Protein AF-A0A7W1NX70-F1 (afdb_monomer)

pLDDT: mean 78.48, std 18.64, range [28.67, 97.56]

Sequence (363 aa):
MKRYCFVVFIIILFTSGMTVSTASDASLKIEWKQISSDLTGNFTWSPDSQYIAFTDIEIHNLYILNVQTQIIERQFVLPAHSDNDYPNDNLPNALSWSPDGLYIAITINGIAYVLDAQSGQEVQNFSEKNESNPHDQTIVDVRWGQDLSSLASFSYLGLIHIFDSVTGKTLKSISVFSPSSYKFYPYKFDWSPDNTLFAAPFSTIEQDTVTPDEYRIDITTTIGIWDKDGNRVDNNACQVVGDFREILGLKWSTDSKKLAIGTSEGLAVCSLTKNFAIQKQSISDNTAHSPVWSVDAHWLITSYGTDPLNCQVNIYDASKNYKLSQTIQDVICKVDSLAWSPNGKQIAVINDGHLWIGTITIP

Foldseek 3Di:
DDDDDDDDDDDDDDDDPPPPPPDPPQFWAWDKDFQDFDFDAEWEAQLVRQWIWGDRLVQQKIFIAGPVVSDGPDIDRHDDDPDPPQPPSPQHWAWEAANVRQWIWIDDQLKIFIAGNPPRDTPDIDFDQDPVDRSPRFWRYKYYANVSQWIWTAGLQQWIWIAGPPPRDTPDIAHQEDRDPDRQDFNAKDAQNVNFKIKGWHFPDDDPPDDPPDPDDQGFTWIFMATPVRDTQAPGTPTDRADSNFFQYWDAQLVRFKIWTFGQQAIKIWGQDPSNYTDIDTQTRFGWHYWEAFNVSQKIWTKGDQDLVDIWIWIFGVVVVRDTSDIGNDPAGNWNYWYARSVRQWIWTQHNRIIMIIGIDRD

Secondary structure (DSSP, 8-state):
--------------------------PPEEEEEEEE-S--S-EEE-TTSSEEEEEETTTTEEEEEETTTTEEEEEEE------TT-S-TT----EEE-TTSSEEEEEETBEEEEEETTT--EEEEEE---SS-TT---EEEEEE-TTSSEEEEEETTSEEEEEETTT--EEEEEESS---SS-------EE-TTSSEEEEEE----STT--TT-S-----EEEEEEETTS-B--SS-EEE-S-GGGEEEEEE-TTSSEEEEEETTEEEEEEEPTTS-EEEEEEESS-B---EE-TTS-EEEEEE-SSTTS-EEEEEEGGGTTEEEEEE-SS--SEEEEEE-TTSSEEEEEETTEEEEEEEE--

Structure (mmCIF, N/CA/C/O backbone):
data_AF-A0A7W1NX70-F1
#
_entry.id   AF-A0A7W1NX70-F1
#
loop_
_atom_site.group_PDB
_atom_site.id
_atom_site.type_symbol
_atom_site.label_atom_id
_atom_site.label_alt_id
_atom_site.label_comp_id
_atom_site.label_asym_id
_atom_site.label_entity_id
_atom_site.label_seq_id
_atom_site.pdbx_PDB_ins_code
_atom_site.Cartn_x
_atom_site.Cartn_y
_atom_site.Cartn_z
_atom_site.occupancy
_atom_site.B_iso_or_equiv
_atom_site.auth_seq_id
_atom_site.auth_comp_id
_atom_site.auth_asym_id
_atom_site.auth_atom_id
_atom_site.pdbx_PDB_model_num
ATOM 1 N N . MET A 1 1 ? 43.404 85.572 13.068 1.00 44.53 1 MET A N 1
ATOM 2 C CA . MET A 1 1 ? 41.939 85.639 12.866 1.00 44.53 1 MET A CA 1
ATOM 3 C C . MET A 1 1 ? 41.544 84.722 11.722 1.00 44.53 1 MET A C 1
ATOM 5 O O . MET A 1 1 ? 41.909 85.014 10.594 1.00 44.53 1 MET A O 1
ATOM 9 N N . LYS A 1 2 ? 40.846 83.627 12.033 1.00 32.69 2 LYS A N 1
ATOM 10 C CA . LYS A 1 2 ? 39.790 82.973 11.236 1.00 32.69 2 LYS A CA 1
ATOM 11 C C . LYS A 1 2 ? 39.285 81.804 12.092 1.00 32.69 2 LYS A C 1
ATOM 13 O O . LYS A 1 2 ? 40.018 80.853 12.334 1.00 32.69 2 LYS A O 1
ATOM 18 N N . ARG A 1 3 ? 38.093 81.967 12.673 1.00 34.09 3 ARG A N 1
ATOM 19 C CA . ARG A 1 3 ? 37.385 80.934 13.442 1.00 34.09 3 ARG A CA 1
ATOM 20 C C . ARG A 1 3 ? 36.682 80.022 12.439 1.00 34.09 3 ARG A C 1
ATOM 22 O O . ARG A 1 3 ? 35.967 80.539 11.587 1.00 34.09 3 ARG A O 1
ATOM 29 N N . TYR A 1 4 ? 36.857 78.712 12.556 1.00 34.44 4 TYR A N 1
ATOM 30 C CA . TYR A 1 4 ? 36.045 77.736 11.834 1.00 34.44 4 TYR A CA 1
ATOM 31 C C . TYR A 1 4 ? 35.142 77.023 12.845 1.00 34.44 4 TYR A C 1
ATOM 33 O O . TYR A 1 4 ? 35.628 76.379 13.771 1.00 34.44 4 TYR A O 1
ATOM 41 N N . CYS A 1 5 ? 33.829 77.216 12.695 1.00 33.25 5 CYS A N 1
ATOM 42 C CA . CYS A 1 5 ? 32.798 76.450 13.390 1.00 33.25 5 CYS A CA 1
ATOM 43 C C . CYS A 1 5 ? 32.763 75.029 12.818 1.00 33.25 5 CYS A C 1
ATOM 45 O O . CYS A 1 5 ? 32.584 74.866 11.613 1.00 33.25 5 CYS A O 1
ATOM 47 N N . PHE A 1 6 ? 32.869 74.015 13.674 1.00 31.58 6 PHE A N 1
ATOM 48 C CA . PHE A 1 6 ? 32.481 72.651 13.326 1.00 31.58 6 PHE A CA 1
ATOM 49 C C . PHE A 1 6 ? 30.976 72.500 13.569 1.00 31.58 6 PHE A C 1
ATOM 51 O O . PHE A 1 6 ? 30.518 72.578 14.706 1.00 31.58 6 PHE A O 1
ATOM 58 N N . VAL A 1 7 ? 30.210 72.310 12.496 1.00 35.06 7 VAL A N 1
ATOM 59 C CA . VAL A 1 7 ? 28.819 71.845 12.556 1.00 35.06 7 VAL A CA 1
ATOM 60 C C . VAL A 1 7 ? 28.859 70.338 12.332 1.00 35.06 7 VAL A C 1
ATOM 62 O O . VAL A 1 7 ? 29.263 69.882 11.265 1.00 35.06 7 VAL A O 1
ATOM 65 N N . VAL A 1 8 ? 28.493 69.560 13.349 1.00 32.66 8 VAL A N 1
ATOM 66 C CA . VAL A 1 8 ? 28.356 68.103 13.242 1.00 32.66 8 VAL A CA 1
ATOM 67 C C . VAL A 1 8 ? 26.990 67.807 12.624 1.00 32.66 8 VAL A C 1
ATOM 69 O O . VAL A 1 8 ? 25.963 68.067 13.246 1.00 32.66 8 VAL A O 1
ATOM 72 N N . PHE A 1 9 ? 26.966 67.278 11.400 1.00 28.67 9 PHE A N 1
ATOM 73 C CA . PHE A 1 9 ? 25.759 66.703 10.807 1.00 28.67 9 PHE A CA 1
ATOM 74 C C . PHE A 1 9 ? 25.623 65.251 11.276 1.00 28.67 9 PHE A C 1
ATOM 76 O O . PHE A 1 9 ? 26.419 64.395 10.899 1.00 28.67 9 PHE A O 1
ATOM 83 N N . ILE A 1 10 ? 24.609 64.971 12.095 1.00 34.44 10 ILE A N 1
ATOM 84 C CA . ILE A 1 10 ? 24.169 63.601 12.372 1.00 34.44 10 ILE A CA 1
ATOM 85 C C . ILE A 1 10 ? 23.310 63.173 11.179 1.00 34.44 10 ILE A C 1
ATOM 87 O O . ILE A 1 10 ? 22.181 63.632 11.023 1.00 34.44 10 ILE A O 1
ATOM 91 N N . ILE A 1 11 ? 23.860 62.325 10.311 1.00 32.47 11 ILE A N 1
ATOM 92 C CA . ILE A 1 11 ? 23.098 61.680 9.239 1.00 32.47 11 ILE A CA 1
ATOM 93 C C . ILE A 1 11 ? 22.396 60.469 9.856 1.00 32.47 11 ILE A C 1
ATOM 95 O O . ILE A 1 11 ? 23.026 59.447 10.122 1.00 32.47 11 ILE A O 1
ATOM 99 N N . ILE A 1 12 ? 21.091 60.588 10.100 1.00 34.53 12 ILE A N 1
ATOM 100 C CA . ILE A 1 12 ? 20.238 59.442 10.426 1.00 34.53 12 ILE A CA 1
ATOM 101 C C . ILE A 1 12 ? 19.847 58.790 9.097 1.00 34.53 12 ILE A C 1
ATOM 103 O O . ILE A 1 12 ? 18.986 59.293 8.377 1.00 34.53 12 ILE A O 1
ATOM 107 N N . LEU A 1 13 ? 20.512 57.688 8.749 1.00 29.03 13 LEU A N 1
ATOM 108 C CA . LEU A 1 13 ? 20.116 56.837 7.628 1.00 29.03 13 LEU A CA 1
ATOM 109 C C . LEU A 1 13 ? 18.882 56.022 8.036 1.00 29.03 13 LEU A C 1
ATOM 111 O O . LEU A 1 13 ? 18.996 55.011 8.722 1.00 29.03 13 LEU A O 1
ATOM 115 N N . PHE A 1 14 ? 17.703 56.453 7.589 1.00 34.84 14 PHE A N 1
ATOM 116 C CA . PHE A 1 14 ? 16.563 55.558 7.419 1.00 34.84 14 PHE A CA 1
ATOM 117 C C . PHE A 1 14 ? 16.601 55.017 5.993 1.00 34.84 14 PHE A C 1
ATOM 119 O O . PHE A 1 14 ? 16.244 55.715 5.046 1.00 34.84 14 PHE A O 1
ATOM 126 N N . THR A 1 15 ? 17.020 53.767 5.835 1.00 33.91 15 THR A N 1
ATOM 127 C CA . THR A 1 15 ? 16.768 53.009 4.608 1.00 33.91 15 THR A CA 1
ATOM 128 C C . THR A 1 15 ? 15.935 51.795 4.972 1.00 33.91 15 THR A C 1
ATOM 130 O O . THR A 1 15 ? 16.393 50.890 5.666 1.00 33.91 15 THR A O 1
ATOM 133 N N . SER A 1 16 ? 14.679 51.865 4.536 1.00 34.78 16 SER A N 1
ATOM 134 C CA . SER A 1 16 ? 13.656 50.827 4.512 1.00 34.78 16 SER A CA 1
ATOM 135 C C . SER A 1 16 ? 14.225 49.411 4.451 1.00 34.78 16 SER A C 1
ATOM 137 O O . SER A 1 16 ? 14.783 49.005 3.430 1.00 34.78 16 SER A O 1
ATOM 139 N N . GLY A 1 17 ? 13.998 48.631 5.507 1.00 29.17 17 GLY A N 1
ATOM 140 C CA . GLY A 1 17 ? 13.941 47.187 5.361 1.00 29.17 17 GLY A CA 1
ATOM 141 C C . GLY A 1 17 ? 12.748 46.870 4.469 1.00 29.17 17 GLY A C 1
ATOM 142 O O . GLY A 1 17 ? 11.619 46.817 4.947 1.00 29.17 17 GLY A O 1
ATOM 143 N N . MET A 1 18 ? 12.980 46.708 3.165 1.00 31.47 18 MET A N 1
ATOM 144 C CA . MET A 1 18 ? 12.094 45.882 2.357 1.00 31.47 18 MET A CA 1
ATOM 145 C C . MET A 1 18 ? 12.198 44.487 2.962 1.00 31.47 18 MET A C 1
ATOM 147 O O . MET A 1 18 ? 13.142 43.747 2.688 1.00 31.47 18 MET A O 1
ATOM 151 N N . THR A 1 19 ? 11.250 44.131 3.823 1.00 28.75 19 THR A N 1
ATOM 152 C CA . THR A 1 19 ? 10.912 42.729 3.987 1.00 28.75 19 THR A CA 1
ATOM 153 C C . THR A 1 19 ? 10.416 42.292 2.620 1.00 28.75 19 THR A C 1
ATOM 155 O O . THR A 1 19 ? 9.296 42.583 2.207 1.00 28.75 19 THR A O 1
ATOM 158 N N . VAL A 1 20 ? 11.291 41.638 1.859 1.00 30.09 20 VAL A N 1
ATOM 159 C CA . VAL A 1 20 ? 10.818 40.721 0.835 1.00 30.09 20 VAL A CA 1
ATOM 160 C C . VAL A 1 20 ? 10.019 39.699 1.628 1.00 30.09 20 VAL A C 1
ATOM 162 O O . VAL A 1 20 ? 10.592 38.834 2.285 1.00 30.09 20 VAL A O 1
ATOM 165 N N . SER A 1 21 ? 8.694 39.852 1.654 1.00 34.94 21 SER A N 1
ATOM 166 C CA . SER A 1 21 ? 7.826 38.733 1.967 1.00 34.94 21 SER A CA 1
ATOM 167 C C . SER A 1 21 ? 8.063 37.752 0.829 1.00 34.94 21 SER A C 1
ATOM 169 O O . SER A 1 21 ? 7.435 37.840 -0.228 1.00 34.94 21 SER A O 1
ATOM 171 N N . THR A 1 22 ? 9.050 36.872 0.985 1.00 34.84 22 THR A N 1
ATOM 172 C CA . THR A 1 22 ? 9.062 35.653 0.196 1.00 34.84 22 THR A CA 1
ATOM 173 C C . THR A 1 22 ? 7.726 35.015 0.507 1.00 34.84 22 THR A C 1
ATOM 175 O O . THR A 1 22 ? 7.428 34.775 1.680 1.00 34.84 22 THR A O 1
ATOM 178 N N . ALA A 1 23 ? 6.892 34.909 -0.529 1.00 35.84 23 ALA A N 1
ATOM 179 C CA . ALA A 1 23 ? 5.593 34.271 -0.475 1.00 35.84 23 ALA A CA 1
ATOM 180 C C . ALA A 1 23 ? 5.699 33.062 0.449 1.00 35.84 23 ALA A C 1
ATOM 182 O O . ALA A 1 23 ? 6.662 32.304 0.322 1.00 35.84 23 ALA A O 1
ATOM 183 N N . SER A 1 24 ? 4.781 32.941 1.411 1.00 43.19 24 SER A N 1
ATOM 184 C CA . SER A 1 24 ? 4.693 31.742 2.232 1.00 43.19 24 SER A CA 1
ATOM 185 C C . SER A 1 24 ? 4.710 30.560 1.271 1.00 43.19 24 SER A C 1
ATOM 187 O O . SER A 1 24 ? 3.759 30.393 0.505 1.00 43.19 24 SER A O 1
ATOM 189 N N . ASP A 1 25 ? 5.815 29.814 1.236 1.00 48.94 25 ASP A N 1
ATOM 190 C CA . ASP A 1 25 ? 5.846 28.522 0.568 1.00 48.94 25 ASP A CA 1
ATOM 191 C C . ASP A 1 25 ? 4.726 27.766 1.283 1.00 48.94 25 ASP A C 1
ATOM 193 O O . ASP A 1 25 ? 4.795 27.570 2.497 1.00 48.94 25 ASP A O 1
ATOM 197 N N . ALA A 1 26 ? 3.612 27.543 0.586 1.00 54.56 26 ALA A N 1
ATOM 198 C CA . ALA A 1 26 ? 2.425 26.916 1.140 1.00 54.56 26 ALA A CA 1
ATOM 199 C C . ALA A 1 26 ? 2.768 25.444 1.382 1.00 54.56 26 ALA A C 1
ATOM 201 O O . ALA A 1 26 ? 2.436 24.574 0.583 1.00 54.56 26 ALA A O 1
ATOM 202 N N . SER A 1 27 ? 3.546 25.187 2.430 1.00 64.88 27 SER A N 1
ATOM 203 C CA . SER A 1 27 ? 3.840 23.852 2.905 1.00 64.88 27 SER A CA 1
ATOM 204 C C . SER A 1 27 ? 2.576 23.279 3.524 1.00 64.88 27 SER A C 1
ATOM 206 O O . SER A 1 27 ? 1.754 23.993 4.109 1.00 64.88 27 SER A O 1
ATOM 208 N N . LEU A 1 28 ? 2.412 21.973 3.353 1.00 75.00 28 LEU A N 1
ATOM 209 C CA . LEU A 1 28 ? 1.317 21.232 3.950 1.00 75.00 28 LEU A CA 1
ATOM 210 C C . LEU A 1 28 ? 1.346 21.444 5.469 1.00 75.00 28 LEU A C 1
ATOM 212 O O . LEU A 1 28 ? 2.364 21.195 6.109 1.00 75.00 28 LEU A O 1
ATOM 216 N N . LYS A 1 29 ? 0.247 21.908 6.066 1.00 83.38 29 LYS A N 1
ATOM 217 C CA . LYS A 1 29 ? 0.134 21.939 7.527 1.00 83.38 29 LYS A CA 1
ATOM 218 C C . LYS A 1 29 ? -0.505 20.643 7.984 1.00 83.38 29 LYS A C 1
ATOM 220 O O . LYS A 1 29 ? -1.601 20.316 7.537 1.00 83.38 29 LYS A O 1
ATOM 225 N N . ILE A 1 30 ? 0.197 19.914 8.848 1.00 85.38 30 ILE A N 1
ATOM 226 C CA . ILE A 1 30 ? -0.262 18.633 9.385 1.00 85.38 30 ILE A CA 1
ATOM 227 C C . ILE A 1 30 ? -0.285 18.717 10.904 1.00 85.38 30 ILE A C 1
ATOM 229 O O . ILE A 1 30 ? 0.749 18.946 11.534 1.00 85.38 30 ILE A O 1
ATOM 233 N N . GLU A 1 31 ? -1.460 18.504 11.483 1.00 87.00 31 GLU A N 1
ATOM 234 C CA . GLU A 1 31 ? -1.645 18.404 12.929 1.00 87.00 31 GLU A CA 1
ATOM 235 C C . GLU A 1 31 ? -1.781 16.938 13.331 1.00 87.00 31 GLU A C 1
ATOM 237 O O . GLU A 1 31 ? -2.746 16.273 12.952 1.00 87.00 31 GLU A O 1
ATOM 242 N N . TRP A 1 32 ? -0.803 16.431 14.083 1.00 87.81 32 TRP A N 1
ATOM 243 C CA . TRP A 1 32 ? -0.735 15.030 14.491 1.00 87.81 32 TRP A CA 1
ATOM 244 C C . TRP A 1 32 ? -1.436 14.777 15.821 1.00 87.81 32 TRP A C 1
ATOM 246 O O . TRP A 1 32 ? -1.266 15.523 16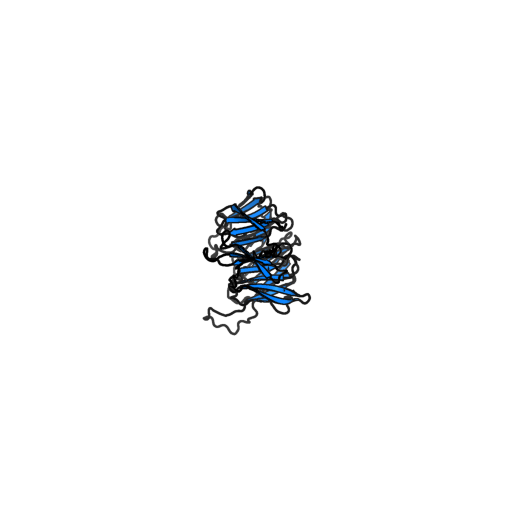.786 1.00 87.81 32 TRP A O 1
ATOM 256 N N . LYS A 1 33 ? -2.174 13.670 15.88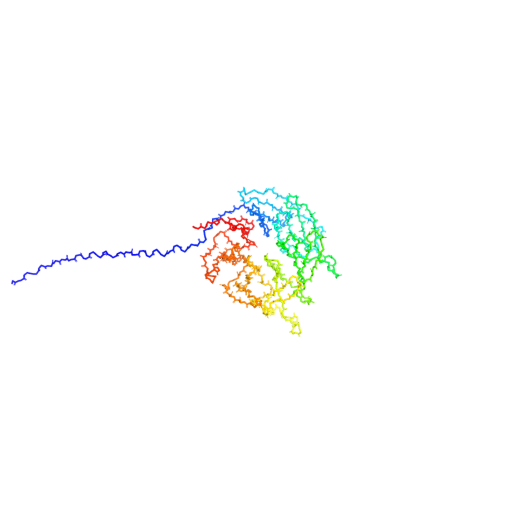6 1.00 87.50 33 LYS A N 1
ATOM 257 C CA . LYS A 1 33 ? -2.784 13.159 17.110 1.00 87.50 33 LYS A CA 1
ATOM 258 C C . LYS A 1 33 ? -2.621 11.644 17.197 1.00 87.50 33 LYS A C 1
ATOM 260 O O . LYS A 1 33 ? -2.985 10.933 16.263 1.00 87.50 33 LYS A O 1
ATOM 265 N N . GLN A 1 34 ? -2.121 11.164 18.330 1.00 87.38 34 GLN A N 1
ATOM 266 C CA . GLN A 1 34 ? -2.096 9.739 18.657 1.00 87.38 34 GLN A CA 1
ATOM 267 C C . GLN A 1 34 ? -3.499 9.268 19.059 1.00 87.38 34 GLN A C 1
ATOM 269 O O . GLN A 1 34 ? -4.191 9.961 19.810 1.00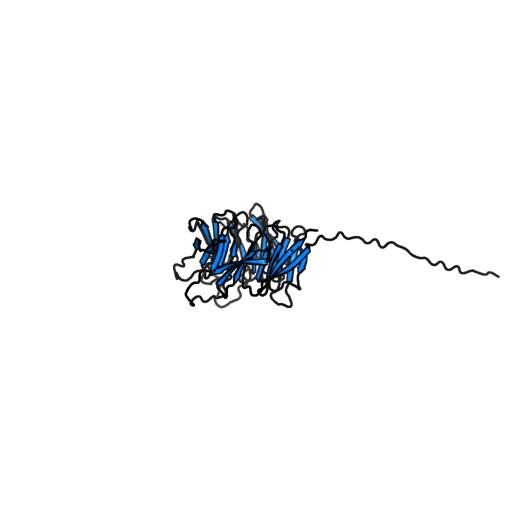 87.38 34 GLN A O 1
ATOM 274 N N . ILE A 1 35 ? -3.920 8.110 18.554 1.00 82.25 35 ILE A N 1
ATOM 275 C CA . ILE A 1 35 ? -5.283 7.584 18.722 1.00 82.25 35 ILE A CA 1
ATOM 276 C C . ILE A 1 35 ? -5.314 6.282 19.522 1.00 82.25 35 ILE A C 1
ATOM 278 O O . ILE A 1 35 ? -6.216 6.082 20.329 1.00 82.25 35 ILE A O 1
ATOM 282 N N . SER A 1 36 ? -4.345 5.396 19.301 1.00 73.81 36 SER A N 1
ATOM 283 C CA . SER A 1 36 ? -4.302 4.060 19.901 1.00 73.81 36 SER A CA 1
ATOM 284 C C . SER A 1 36 ? -2.850 3.617 20.115 1.00 73.81 36 SER A C 1
ATOM 286 O O . SER A 1 36 ? -1.943 4.175 19.488 1.00 73.81 36 SER A O 1
ATOM 288 N N . SER A 1 37 ? -2.644 2.671 21.030 1.00 70.44 37 SER A N 1
ATOM 289 C CA . SER A 1 37 ? -1.370 2.024 21.364 1.00 70.44 37 SER A CA 1
ATOM 290 C C . SER A 1 37 ? -1.501 0.505 21.248 1.00 70.44 37 SER A C 1
ATOM 292 O O . SER A 1 37 ? -2.617 -0.006 21.157 1.00 70.44 37 SER A O 1
ATOM 294 N N . ASP A 1 38 ? -0.361 -0.186 21.289 1.00 69.19 38 ASP A N 1
ATOM 295 C CA . ASP A 1 38 ? -0.249 -1.651 21.298 1.00 69.19 38 ASP A CA 1
ATOM 296 C C . ASP A 1 38 ? -0.748 -2.333 20.012 1.00 69.19 38 ASP A C 1
ATOM 298 O O . ASP A 1 38 ? -1.241 -3.454 20.021 1.00 69.19 38 ASP A O 1
ATOM 302 N N . LEU A 1 39 ? -0.614 -1.645 18.879 1.00 71.56 39 LEU A N 1
ATOM 303 C CA . LEU A 1 39 ? -0.943 -2.172 17.558 1.00 71.56 39 LEU A CA 1
ATOM 304 C C . LEU A 1 39 ? 0.237 -2.930 16.953 1.00 71.56 39 LEU A C 1
ATOM 306 O O . LEU A 1 39 ? 1.390 -2.540 17.112 1.00 71.56 39 LEU A O 1
ATOM 310 N N . THR A 1 40 ? -0.037 -3.971 16.175 1.00 66.38 40 THR A N 1
ATOM 311 C CA . THR A 1 40 ? 1.002 -4.709 15.451 1.00 66.38 40 THR A CA 1
ATOM 312 C C . THR A 1 40 ? 0.584 -4.919 13.993 1.00 66.38 40 THR A C 1
ATOM 314 O O . THR A 1 40 ? -0.381 -5.616 13.688 1.00 66.38 40 THR A O 1
ATOM 317 N N . GLY A 1 41 ? 1.321 -4.311 13.055 1.00 71.25 41 GLY A N 1
ATOM 318 C CA . GLY A 1 41 ? 1.197 -4.600 11.621 1.00 71.25 41 GLY A CA 1
ATOM 319 C C . GLY A 1 41 ? 0.602 -3.488 10.750 1.00 71.25 41 GLY A C 1
ATOM 320 O O . GLY A 1 41 ? 0.777 -2.295 10.999 1.00 71.25 41 GLY A O 1
ATOM 321 N N . ASN A 1 42 ? -0.033 -3.899 9.649 1.00 81.69 42 ASN A N 1
ATOM 322 C CA . ASN A 1 42 ? -0.559 -2.999 8.623 1.00 81.69 42 ASN A CA 1
ATOM 323 C C . ASN A 1 42 ? -1.950 -2.462 8.983 1.00 81.69 42 ASN A C 1
ATOM 325 O O . ASN A 1 42 ? -2.648 -2.973 9.858 1.00 81.69 42 ASN A O 1
ATOM 329 N N . PHE A 1 43 ? -2.384 -1.443 8.244 1.00 92.00 43 PHE A N 1
ATOM 330 C CA . PHE A 1 43 ? -3.752 -0.940 8.298 1.00 92.00 43 PHE A CA 1
ATOM 331 C C . PHE A 1 43 ? -4.250 -0.575 6.901 1.00 92.00 43 PHE A C 1
ATOM 333 O O . PHE A 1 43 ? -3.473 -0.456 5.951 1.00 92.00 43 PHE A O 1
ATOM 340 N N . THR A 1 44 ? -5.554 -0.356 6.778 1.00 94.12 44 THR A N 1
ATOM 341 C CA . THR A 1 44 ? -6.190 0.125 5.553 1.00 94.12 44 THR A CA 1
ATOM 342 C C . THR A 1 44 ? -7.335 1.083 5.880 1.00 94.12 44 THR A C 1
ATOM 344 O O . THR A 1 44 ? -8.026 0.925 6.887 1.00 94.12 44 THR A O 1
ATOM 347 N N . TRP A 1 45 ? -7.517 2.111 5.054 1.00 96.81 45 TRP A N 1
ATOM 348 C CA . TRP A 1 45 ? -8.639 3.042 5.178 1.00 96.81 45 TRP A CA 1
ATOM 349 C C . TRP A 1 45 ? -9.893 2.453 4.532 1.00 96.81 45 TRP A C 1
ATOM 351 O O . TRP A 1 45 ? -9.804 1.827 3.475 1.00 96.81 45 TRP A O 1
ATOM 361 N N . SER A 1 46 ? -11.064 2.722 5.107 1.00 97.56 46 SER A N 1
ATOM 362 C CA . SER A 1 46 ? -12.320 2.543 4.379 1.00 97.56 46 SER A CA 1
ATOM 363 C C . SER A 1 46 ? -12.409 3.540 3.217 1.00 97.56 46 SER A C 1
ATOM 365 O O . SER A 1 46 ? -11.901 4.663 3.326 1.00 97.56 46 SER A O 1
ATOM 367 N N . PRO A 1 47 ? -13.077 3.184 2.105 1.00 96.25 47 PRO A N 1
ATOM 368 C CA . PRO A 1 47 ? -13.145 4.031 0.909 1.00 96.25 47 PRO A CA 1
ATOM 369 C C . PRO A 1 47 ? -13.822 5.389 1.156 1.00 96.25 47 PRO A C 1
ATOM 371 O O . PRO A 1 47 ? -13.503 6.377 0.500 1.00 96.25 47 PRO A O 1
ATOM 374 N N . ASP A 1 48 ? -14.710 5.474 2.146 1.00 96.69 48 ASP A N 1
ATOM 375 C CA . ASP A 1 48 ? -15.377 6.712 2.562 1.00 96.69 48 ASP A CA 1
ATOM 376 C C . ASP A 1 48 ? -14.555 7.566 3.550 1.00 96.69 48 ASP A C 1
ATOM 378 O O . ASP A 1 48 ? -14.987 8.648 3.948 1.00 96.69 48 ASP A O 1
ATOM 382 N N . SER A 1 49 ? -13.348 7.117 3.918 1.00 96.75 49 SER A N 1
ATOM 383 C CA . SER A 1 49 ? -12.443 7.754 4.889 1.00 96.75 49 SER A CA 1
ATOM 384 C C . SER A 1 49 ? -12.991 7.881 6.317 1.00 96.75 49 SER A C 1
ATOM 386 O O . SER A 1 49 ? -12.426 8.634 7.112 1.00 96.75 49 SER A O 1
ATOM 388 N N . GLN A 1 50 ? -14.084 7.195 6.660 1.00 96.38 50 GLN A N 1
ATOM 389 C CA . GLN A 1 50 ? -14.664 7.253 8.008 1.00 96.38 50 GLN A CA 1
ATOM 390 C C . GLN A 1 50 ? -13.998 6.277 8.978 1.00 96.38 50 GLN A C 1
ATOM 392 O O . GLN A 1 50 ? -14.003 6.511 10.189 1.00 96.38 50 GLN A O 1
ATOM 397 N N . TYR A 1 51 ? -13.408 5.206 8.451 1.00 97.06 51 TYR A N 1
ATOM 398 C CA . TYR A 1 51 ? -12.872 4.107 9.230 1.00 97.06 51 TYR A CA 1
ATOM 399 C C . TYR A 1 51 ? -11.435 3.760 8.851 1.00 97.06 51 TYR A C 1
ATOM 401 O O . TYR A 1 51 ? -10.999 3.933 7.711 1.00 97.06 51 TYR A O 1
ATOM 409 N N . ILE A 1 52 ? -10.712 3.214 9.824 1.00 95.62 52 ILE A N 1
ATOM 410 C CA . ILE A 1 52 ? -9.438 2.525 9.622 1.00 95.62 52 ILE A CA 1
ATOM 411 C C . ILE A 1 52 ? -9.593 1.106 10.156 1.00 95.62 52 ILE A C 1
ATOM 413 O O . ILE A 1 52 ? -9.991 0.916 11.306 1.00 95.62 52 ILE A O 1
ATOM 417 N N . ALA A 1 53 ? -9.263 0.126 9.322 1.00 94.38 53 ALA A N 1
ATOM 418 C CA . ALA A 1 53 ? -9.116 -1.262 9.724 1.00 94.38 53 ALA A CA 1
ATOM 419 C C . ALA A 1 53 ? -7.643 -1.560 9.982 1.00 94.38 53 ALA A C 1
ATOM 421 O O . ALA A 1 53 ? -6.791 -1.226 9.158 1.00 94.38 53 ALA A O 1
ATOM 422 N N . PHE A 1 54 ? -7.343 -2.205 11.099 1.00 90.19 54 PHE A N 1
ATOM 423 C CA . PHE A 1 54 ? -5.995 -2.649 11.438 1.00 90.19 54 PHE A CA 1
ATOM 424 C C . PHE A 1 54 ? -6.057 -3.970 12.190 1.00 90.19 54 PHE A C 1
ATOM 426 O O . PHE A 1 54 ? -7.061 -4.300 12.827 1.00 90.19 54 PHE A O 1
ATOM 433 N N . THR A 1 55 ? -4.977 -4.728 12.100 1.00 83.12 55 THR A N 1
ATOM 434 C CA . THR A 1 55 ? -4.857 -6.016 12.776 1.00 83.12 55 THR A CA 1
ATOM 435 C C . THR A 1 55 ? -4.041 -5.887 14.042 1.00 83.12 55 THR A C 1
ATOM 437 O O . THR A 1 55 ? -3.173 -5.026 14.146 1.00 83.12 55 THR A O 1
ATOM 440 N N . ASP A 1 56 ? -4.307 -6.787 14.973 1.00 78.25 56 ASP A N 1
ATOM 441 C CA . ASP A 1 56 ? -3.361 -7.168 16.007 1.00 78.25 56 ASP A CA 1
ATOM 442 C C . ASP A 1 56 ? -3.084 -8.658 15.835 1.00 78.25 56 ASP A C 1
ATOM 444 O O . ASP A 1 56 ? -3.991 -9.495 15.934 1.00 78.25 56 ASP A O 1
ATOM 448 N N . ILE A 1 57 ? -1.839 -8.965 15.485 1.00 63.34 57 ILE A N 1
ATOM 449 C CA . ILE A 1 57 ? -1.433 -10.313 15.095 1.00 63.34 57 ILE A CA 1
ATOM 450 C C . ILE A 1 57 ? -1.187 -11.206 16.305 1.00 63.34 57 ILE A C 1
ATOM 452 O O . ILE A 1 57 ? -1.432 -12.406 16.222 1.00 63.34 57 ILE A O 1
ATOM 456 N N . GLU A 1 58 ? -0.775 -10.639 17.441 1.00 68.19 58 GLU A N 1
ATOM 457 C CA . GLU A 1 58 ? -0.478 -11.432 18.636 1.00 68.19 58 GLU A CA 1
ATOM 458 C C . GLU A 1 58 ? -1.760 -12.067 19.179 1.00 68.19 58 GLU A C 1
ATOM 460 O O . GLU A 1 58 ? -1.787 -13.236 19.568 1.00 68.19 58 GLU A O 1
ATOM 465 N N . ILE A 1 59 ? -2.862 -11.321 19.121 1.00 70.50 59 ILE A N 1
ATOM 466 C CA . ILE A 1 59 ? -4.174 -11.754 19.622 1.00 70.50 59 ILE A CA 1
ATOM 467 C C . ILE A 1 59 ? -5.179 -12.084 18.512 1.00 70.50 59 ILE A C 1
ATOM 469 O O . ILE A 1 59 ? -6.351 -12.304 18.814 1.00 70.50 59 ILE A O 1
ATOM 473 N N . HIS A 1 60 ? -4.729 -12.152 17.253 1.00 79.88 60 HIS A N 1
ATOM 474 C CA . HIS A 1 60 ? -5.518 -12.585 16.093 1.00 79.88 60 HIS A CA 1
ATOM 475 C C . HIS A 1 60 ? -6.837 -11.813 15.920 1.00 79.88 60 HIS A C 1
ATOM 477 O O . HIS A 1 60 ? -7.893 -12.402 15.682 1.00 79.88 60 HIS A O 1
ATOM 483 N N . ASN A 1 61 ? -6.791 -10.485 16.036 1.00 86.31 61 ASN A N 1
ATOM 484 C CA . ASN A 1 61 ? -7.975 -9.635 15.913 1.00 86.31 61 ASN A CA 1
ATOM 485 C C . ASN A 1 61 ? -7.868 -8.647 14.753 1.00 86.31 61 ASN A C 1
ATOM 487 O O . ASN A 1 61 ? -6.800 -8.123 14.440 1.00 86.31 61 ASN A O 1
ATOM 491 N N . LEU A 1 62 ? -9.020 -8.347 14.162 1.00 90.00 62 LEU A N 1
ATOM 492 C CA . LEU A 1 62 ? -9.238 -7.223 13.262 1.00 90.00 62 LEU A CA 1
ATOM 493 C C . LEU A 1 62 ? -10.092 -6.182 13.977 1.00 90.00 62 LEU A C 1
ATOM 495 O O . LEU A 1 62 ? -11.191 -6.483 14.448 1.00 90.00 62 LEU A O 1
ATOM 499 N N . TYR A 1 63 ? -9.606 -4.951 14.017 1.00 91.94 63 TYR A N 1
ATOM 500 C CA . TYR A 1 63 ? -10.303 -3.819 14.606 1.00 91.94 63 TYR A CA 1
ATOM 501 C C . TYR A 1 63 ? -10.718 -2.830 13.528 1.00 91.94 63 TYR A C 1
ATOM 503 O O . TYR A 1 63 ? -9.983 -2.599 12.569 1.00 91.94 63 TYR A O 1
ATOM 511 N N . ILE A 1 64 ? -11.883 -2.213 13.714 1.00 94.88 64 ILE A N 1
ATOM 512 C CA . ILE A 1 64 ? -12.369 -1.108 12.888 1.00 94.88 64 ILE A CA 1
ATOM 513 C C . ILE A 1 64 ? -12.588 0.102 13.789 1.00 94.88 64 ILE A C 1
ATOM 515 O O . ILE A 1 64 ? -13.498 0.137 14.622 1.00 94.88 64 ILE A O 1
ATOM 519 N N . LEU A 1 65 ? -11.735 1.100 13.601 1.00 94.31 65 LEU A N 1
ATOM 520 C CA . LEU A 1 65 ? -11.744 2.372 14.308 1.00 94.31 65 LEU A CA 1
ATOM 521 C C . LEU A 1 65 ? -12.512 3.409 13.502 1.00 94.31 65 LEU A C 1
ATOM 523 O O . LEU A 1 65 ? -12.189 3.646 12.340 1.00 94.31 65 LEU A O 1
ATOM 527 N N . ASN A 1 66 ? -13.468 4.080 14.137 1.00 94.69 66 ASN A N 1
ATOM 528 C CA . ASN A 1 66 ? -14.055 5.295 13.591 1.00 94.69 66 ASN A CA 1
ATOM 529 C C . ASN A 1 66 ? -13.096 6.465 13.813 1.00 94.69 66 ASN A C 1
ATOM 531 O O . ASN A 1 66 ? -12.717 6.793 14.938 1.00 94.69 66 ASN A O 1
ATOM 535 N N . VAL A 1 67 ? -12.709 7.106 12.721 1.00 92.56 67 VAL A N 1
ATOM 536 C CA . VAL A 1 67 ? -11.676 8.143 12.693 1.00 92.56 67 VAL A CA 1
ATOM 537 C C . VAL A 1 67 ? -12.138 9.426 13.383 1.00 92.56 67 VAL A C 1
ATOM 539 O O . VAL A 1 67 ? -11.346 10.103 14.042 1.00 92.56 67 VAL A O 1
ATOM 542 N N . GLN A 1 68 ? -13.423 9.759 13.261 1.00 91.00 68 GLN A N 1
ATOM 543 C CA . GLN A 1 68 ? -13.996 10.962 13.856 1.00 91.00 68 GLN A CA 1
ATOM 544 C C . GLN A 1 68 ? -14.193 10.802 15.364 1.00 91.00 68 GLN A C 1
ATOM 546 O O . GLN A 1 68 ? -13.837 11.702 16.127 1.00 91.00 68 GLN A O 1
ATOM 551 N N . THR A 1 69 ? -14.780 9.684 15.794 1.00 91.19 69 THR A N 1
ATOM 552 C CA . THR A 1 69 ? -15.085 9.439 17.213 1.00 91.19 69 THR A CA 1
ATOM 553 C C . THR A 1 69 ? -13.887 8.898 17.983 1.00 91.19 69 THR A C 1
ATOM 555 O O . THR A 1 69 ? -13.851 9.040 19.202 1.00 91.19 69 THR A O 1
ATOM 558 N N . GLN A 1 70 ? -12.890 8.349 17.280 1.00 88.38 70 GLN A N 1
ATOM 559 C CA . GLN A 1 70 ? -11.678 7.741 17.838 1.00 88.38 70 GLN A CA 1
ATOM 560 C C . GLN A 1 70 ? -11.961 6.509 18.698 1.00 88.38 70 GLN A C 1
ATOM 562 O O . GLN A 1 70 ? -11.230 6.207 19.638 1.00 88.38 70 GLN A O 1
ATOM 567 N N . ILE A 1 71 ? -13.042 5.802 18.378 1.00 89.31 71 ILE A N 1
ATOM 568 C CA . ILE A 1 71 ? -13.490 4.612 19.093 1.00 89.31 71 ILE A CA 1
ATOM 569 C C . ILE A 1 71 ? -13.423 3.416 18.148 1.00 89.31 71 ILE A C 1
ATOM 571 O O . ILE A 1 71 ? -13.819 3.504 16.983 1.00 89.31 71 ILE A O 1
ATOM 575 N N . ILE A 1 72 ? -12.926 2.291 18.661 1.00 91.62 72 ILE A N 1
ATOM 576 C CA . ILE A 1 72 ? -13.052 0.992 18.001 1.00 91.62 72 ILE A CA 1
ATOM 577 C C . ILE A 1 72 ? -14.535 0.614 18.027 1.00 91.62 72 ILE A C 1
ATOM 579 O O . ILE A 1 72 ? -15.086 0.300 19.081 1.00 91.62 72 ILE A O 1
ATOM 583 N N . GLU A 1 73 ? -15.195 0.689 16.874 1.00 95.12 73 GLU A N 1
ATOM 584 C CA . GLU A 1 73 ? -16.619 0.367 16.742 1.00 95.12 73 GLU A CA 1
ATOM 585 C C . GLU A 1 73 ? -16.848 -1.121 16.487 1.00 95.12 73 GLU A C 1
ATOM 587 O O . GLU A 1 73 ? -17.937 -1.630 16.759 1.00 95.12 73 GLU A O 1
ATOM 592 N N . ARG A 1 74 ? -15.847 -1.820 15.937 1.00 95.25 74 ARG A N 1
ATOM 593 C CA . ARG A 1 74 ? -15.950 -3.244 15.604 1.00 95.25 74 ARG A CA 1
ATOM 594 C C . ARG A 1 74 ? -14.645 -3.958 15.916 1.00 95.25 74 ARG A C 1
ATOM 596 O O . ARG A 1 74 ? -13.563 -3.418 15.692 1.00 95.25 74 ARG A O 1
ATOM 603 N N . GLN A 1 75 ? -14.783 -5.178 16.414 1.00 93.50 75 GLN A N 1
ATOM 604 C CA . GLN A 1 75 ? -13.696 -6.103 16.689 1.00 93.50 75 GLN A CA 1
ATOM 605 C C . GLN A 1 75 ? -14.137 -7.486 16.227 1.00 93.50 75 GLN A C 1
ATOM 607 O O . GLN A 1 75 ? -15.218 -7.949 16.598 1.00 93.50 75 GLN A O 1
ATOM 612 N N . PHE A 1 76 ? -13.288 -8.141 15.448 1.00 91.56 76 PHE A N 1
ATOM 613 C CA . PHE A 1 76 ? -13.530 -9.475 14.927 1.00 91.56 76 PHE A CA 1
ATOM 614 C C . PHE A 1 76 ? -12.343 -10.370 15.246 1.00 91.56 76 PHE A C 1
ATOM 616 O O . PHE A 1 76 ? -11.196 -9.963 15.071 1.00 91.56 76 PHE A O 1
ATOM 623 N N . VAL A 1 77 ? -12.636 -11.592 15.684 1.00 88.56 77 VAL A N 1
ATOM 624 C CA . VAL A 1 77 ? -11.623 -12.639 15.810 1.00 88.56 77 VAL A CA 1
ATOM 625 C C . VAL A 1 77 ? -11.347 -13.165 14.412 1.00 88.56 77 VAL A C 1
ATOM 627 O O . VAL A 1 77 ? -12.272 -13.573 13.706 1.00 88.56 77 VAL A O 1
ATOM 630 N N . LEU A 1 78 ? -10.087 -13.116 14.004 1.00 85.06 78 LEU A N 1
ATOM 631 C CA . LEU A 1 78 ? -9.663 -13.608 12.706 1.00 85.06 78 LEU A CA 1
ATOM 632 C C . LEU A 1 78 ? -9.682 -15.142 12.672 1.00 85.06 78 LEU A C 1
ATOM 634 O O . LEU A 1 78 ? -9.532 -15.779 13.719 1.00 85.06 78 LEU A O 1
ATOM 638 N N . PRO A 1 79 ? -9.846 -15.755 11.485 1.00 75.81 79 PRO A N 1
ATOM 639 C CA . PRO A 1 79 ? -9.733 -17.199 11.333 1.00 75.81 79 PRO A CA 1
ATOM 640 C C . PRO A 1 79 ? -8.410 -17.712 11.923 1.00 75.81 79 PRO A C 1
ATOM 642 O O . PRO A 1 79 ? -7.329 -17.386 11.436 1.00 75.81 79 PRO A O 1
ATOM 645 N N . ALA A 1 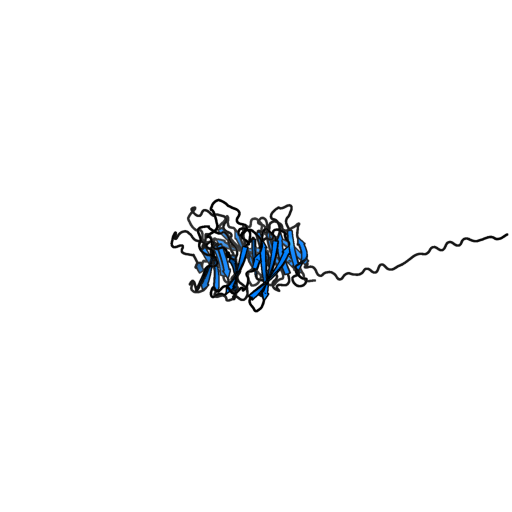80 ? -8.498 -18.504 12.993 1.00 64.19 80 ALA A N 1
ATOM 646 C CA . ALA A 1 80 ? -7.346 -19.173 13.582 1.00 64.19 80 ALA A CA 1
ATOM 647 C C . ALA A 1 80 ? -7.078 -20.467 12.810 1.00 64.19 80 ALA A C 1
ATOM 649 O O . ALA A 1 80 ? -7.977 -21.299 12.670 1.00 64.19 80 ALA A O 1
ATOM 650 N N . HIS A 1 81 ? -5.846 -20.668 12.345 1.00 57.88 81 HIS A N 1
ATOM 651 C CA . HIS A 1 81 ? -5.436 -21.969 11.831 1.00 57.88 81 HIS A CA 1
ATOM 652 C C . HIS A 1 81 ? -4.776 -22.761 12.960 1.00 57.88 81 HIS A C 1
ATOM 654 O O . HIS A 1 81 ? -3.778 -22.332 13.535 1.00 57.88 81 HIS A O 1
ATOM 660 N N . SER A 1 82 ? -5.354 -23.914 13.300 1.00 44.62 82 SER A N 1
ATOM 661 C CA . SER A 1 82 ? -4.699 -24.888 14.167 1.00 44.62 82 SER A CA 1
ATOM 662 C C . SER A 1 82 ? -3.555 -25.507 13.376 1.00 44.62 82 SER A C 1
ATOM 664 O O . SER A 1 82 ? -3.823 -26.329 12.510 1.00 44.62 82 SER A O 1
ATOM 666 N N . ASP A 1 83 ? -2.330 -25.036 13.568 1.00 47.75 83 ASP A N 1
ATOM 667 C CA . ASP A 1 83 ? -1.133 -25.879 13.642 1.00 47.75 83 ASP A CA 1
ATOM 668 C C . ASP A 1 83 ? 0.100 -24.992 13.843 1.00 47.75 83 ASP A C 1
ATOM 670 O O . ASP A 1 83 ? 0.410 -24.116 13.039 1.00 47.75 83 ASP A O 1
ATOM 674 N N . ASN A 1 84 ? 0.821 -25.266 14.931 1.00 45.94 84 ASN A N 1
ATOM 675 C CA . ASN A 1 84 ? 2.087 -24.637 15.326 1.00 45.94 84 ASN A CA 1
ATOM 676 C C . ASN A 1 84 ? 3.274 -25.037 14.414 1.00 45.94 84 ASN A C 1
ATOM 678 O O . ASN A 1 84 ? 4.419 -25.014 14.860 1.00 45.94 84 ASN A O 1
ATOM 682 N N . ASP A 1 85 ? 3.016 -25.465 13.175 1.00 43.25 85 ASP A N 1
ATOM 683 C CA . ASP A 1 85 ? 4.013 -26.057 12.268 1.00 43.25 85 ASP A CA 1
ATOM 684 C C . ASP A 1 85 ? 4.471 -25.101 11.152 1.00 43.25 85 ASP A C 1
ATOM 686 O O . ASP A 1 85 ? 5.316 -25.465 10.329 1.00 43.25 85 ASP A O 1
ATOM 690 N N . TYR A 1 86 ? 3.965 -23.864 11.116 1.00 49.94 86 TYR A N 1
ATOM 691 C CA . TYR A 1 86 ? 4.440 -22.872 10.154 1.00 49.94 86 TYR A CA 1
ATOM 692 C C . TYR A 1 86 ? 5.682 -22.151 10.691 1.00 49.94 86 TYR A C 1
ATOM 694 O O . TYR A 1 86 ? 5.618 -21.501 11.728 1.00 49.94 86 TYR A O 1
ATOM 702 N N . PRO A 1 87 ? 6.827 -22.197 9.989 1.00 39.41 87 PRO A N 1
ATOM 703 C CA . PRO A 1 87 ? 8.088 -21.656 10.496 1.00 39.41 87 PRO A CA 1
ATOM 704 C C . PRO A 1 87 ? 8.170 -20.118 10.510 1.00 39.41 87 PRO A C 1
ATOM 706 O O . PRO A 1 87 ? 9.238 -19.586 10.800 1.00 39.41 87 PRO A O 1
ATOM 709 N N . ASN A 1 88 ? 7.097 -19.391 10.182 1.00 45.62 88 ASN A N 1
ATOM 710 C CA . ASN A 1 88 ? 7.158 -17.954 9.927 1.00 45.62 88 ASN A CA 1
ATOM 711 C C . ASN A 1 88 ? 6.032 -17.184 10.637 1.00 45.62 88 ASN A C 1
ATOM 713 O O . ASN A 1 88 ? 5.159 -16.626 9.974 1.00 45.62 88 ASN A O 1
ATOM 717 N N . ASP A 1 89 ? 6.125 -17.050 11.961 1.00 45.81 89 ASP A N 1
ATOM 718 C CA . ASP A 1 89 ? 5.318 -16.145 12.812 1.00 45.81 89 ASP A CA 1
ATOM 719 C C . ASP A 1 89 ? 5.500 -14.639 12.479 1.00 45.81 89 ASP A C 1
ATOM 721 O O . ASP A 1 89 ? 5.260 -13.762 13.304 1.00 45.81 89 ASP A O 1
ATOM 725 N N . ASN A 1 90 ? 5.997 -14.310 11.283 1.00 49.50 90 ASN A N 1
ATOM 726 C CA . ASN A 1 90 ? 6.506 -12.987 10.929 1.00 49.50 90 ASN A CA 1
ATOM 727 C C . ASN A 1 90 ? 6.211 -12.591 9.470 1.00 49.50 90 ASN A C 1
ATOM 729 O O . ASN A 1 90 ? 6.862 -11.698 8.923 1.00 49.50 90 ASN A O 1
ATOM 733 N N . LEU A 1 91 ? 5.279 -13.279 8.796 1.00 53.09 91 LEU A N 1
ATOM 734 C CA . LEU A 1 91 ? 4.841 -12.842 7.471 1.00 53.09 91 LEU A CA 1
ATOM 735 C C . LEU A 1 91 ? 4.038 -11.537 7.604 1.00 53.09 91 LEU A C 1
ATOM 737 O O . LEU A 1 91 ? 3.181 -11.428 8.481 1.00 53.09 91 LEU A O 1
ATOM 741 N N . PRO A 1 92 ? 4.293 -10.531 6.751 1.00 55.16 92 PRO A N 1
ATOM 742 C CA . PRO A 1 92 ? 3.514 -9.306 6.770 1.00 55.16 92 PRO A CA 1
ATOM 743 C C . PRO A 1 92 ? 2.061 -9.611 6.389 1.00 55.16 92 PRO A C 1
ATOM 745 O O . PRO A 1 92 ? 1.790 -10.100 5.295 1.00 55.16 92 PRO A O 1
ATOM 748 N N . ASN A 1 93 ? 1.121 -9.275 7.270 1.00 71.19 93 ASN A N 1
ATOM 749 C CA . ASN A 1 93 ? -0.302 -9.384 6.963 1.00 71.19 93 ASN A CA 1
ATOM 750 C C . ASN A 1 93 ? -0.721 -8.184 6.120 1.00 71.19 93 ASN A C 1
ATOM 752 O O . ASN A 1 93 ? -0.673 -7.041 6.579 1.00 71.19 93 ASN A O 1
ATOM 756 N N . ALA A 1 94 ? -1.104 -8.424 4.875 1.00 85.31 94 ALA A N 1
ATOM 757 C CA . ALA A 1 94 ? -1.670 -7.405 4.016 1.00 85.31 94 ALA A CA 1
ATOM 758 C C . ALA A 1 94 ? -3.149 -7.214 4.339 1.00 85.31 94 ALA A C 1
ATOM 760 O O . ALA A 1 94 ? -3.880 -8.176 4.568 1.00 85.31 94 ALA A O 1
ATOM 761 N N . LEU A 1 95 ? -3.580 -5.956 4.324 1.00 91.44 95 LEU A N 1
ATOM 762 C CA . LEU A 1 95 ? -4.965 -5.548 4.509 1.00 91.44 95 LEU A CA 1
ATOM 763 C C . LEU A 1 95 ? -5.394 -4.671 3.342 1.00 91.44 95 LEU A C 1
ATOM 765 O O . LEU A 1 95 ? -4.699 -3.718 2.971 1.00 91.44 95 LEU A O 1
ATOM 769 N N . SER A 1 96 ? -6.572 -4.955 2.801 1.00 93.81 96 SER A N 1
ATOM 770 C CA . SER A 1 96 ? -7.186 -4.136 1.764 1.00 93.81 96 SER A CA 1
ATOM 771 C C . SER A 1 96 ? -8.688 -4.059 1.991 1.00 93.81 96 SER A C 1
ATOM 773 O O . SER A 1 96 ? -9.371 -5.079 1.964 1.00 93.81 96 SER A O 1
ATOM 775 N N . TRP A 1 97 ? -9.220 -2.852 2.166 1.00 96.75 97 TRP A N 1
ATOM 776 C CA . TRP A 1 97 ? -10.664 -2.629 2.121 1.00 96.75 97 TRP A CA 1
ATOM 777 C C . TRP A 1 97 ? -11.153 -2.698 0.670 1.00 96.75 97 TRP A C 1
ATOM 779 O O . TRP A 1 97 ? -10.452 -2.236 -0.237 1.00 96.75 97 TRP A O 1
ATOM 789 N N . SER A 1 98 ? -12.328 -3.277 0.436 1.00 96.19 98 SER A N 1
ATOM 790 C CA . SER A 1 98 ? -12.977 -3.234 -0.871 1.00 96.19 98 SER A CA 1
ATOM 791 C C . SER A 1 98 ? -13.403 -1.798 -1.220 1.00 96.19 98 SER A C 1
ATOM 793 O O . SER A 1 98 ? -13.753 -1.022 -0.324 1.00 96.19 98 SER A O 1
ATOM 795 N N . PRO A 1 99 ? -13.421 -1.416 -2.509 1.00 94.38 99 PRO A N 1
ATOM 796 C CA . PRO A 1 99 ? -13.774 -0.051 -2.909 1.00 94.38 99 PRO A CA 1
ATOM 797 C C . PRO A 1 99 ? -15.232 0.335 -2.616 1.00 94.38 99 PRO A C 1
ATOM 799 O O . PRO A 1 99 ? -15.537 1.518 -2.491 1.00 94.38 99 PRO A O 1
ATOM 802 N N . ASP A 1 100 ? -16.132 -0.642 -2.482 1.00 95.44 100 ASP A N 1
ATOM 803 C CA . ASP A 1 100 ? -17.525 -0.434 -2.059 1.00 95.44 100 ASP A CA 1
ATOM 804 C C . ASP A 1 100 ? -17.701 -0.367 -0.530 1.00 95.44 100 ASP A C 1
ATOM 806 O O . ASP A 1 100 ? -18.785 -0.048 -0.044 1.00 95.44 100 ASP A O 1
ATOM 810 N N . GLY A 1 101 ? -16.642 -0.641 0.237 1.00 96.62 101 GLY A N 1
ATOM 811 C CA . GLY A 1 101 ? -16.640 -0.579 1.694 1.00 96.62 101 GLY A CA 1
ATOM 812 C C . GLY A 1 101 ? -17.239 -1.804 2.387 1.00 96.62 101 GLY A C 1
ATOM 813 O O . GLY A 1 101 ? -17.250 -1.844 3.618 1.00 96.62 101 GLY A O 1
ATOM 814 N N . LEU A 1 102 ? -17.722 -2.798 1.639 1.00 96.38 102 LEU A N 1
ATOM 815 C CA . LEU A 1 102 ? -18.469 -3.929 2.194 1.00 96.38 102 LEU A CA 1
ATOM 816 C C . LEU A 1 102 ? -17.581 -5.066 2.702 1.00 96.38 102 LEU A C 1
ATOM 818 O O . LEU A 1 102 ? -18.007 -5.814 3.578 1.00 96.38 102 LEU A O 1
ATOM 822 N N . TYR A 1 103 ? -16.351 -5.180 2.206 1.00 96.69 103 TYR A N 1
ATOM 823 C CA . TYR A 1 103 ? -15.467 -6.300 2.503 1.00 96.69 103 TYR A CA 1
ATOM 824 C C . TYR A 1 103 ? -14.057 -5.848 2.872 1.00 96.69 103 TYR A C 1
ATOM 826 O O . TYR A 1 103 ? -13.582 -4.791 2.457 1.00 96.69 103 TYR A O 1
ATOM 834 N N . ILE A 1 104 ? -13.355 -6.685 3.627 1.00 95.75 104 ILE A N 1
ATOM 835 C CA . ILE A 1 104 ? -11.933 -6.528 3.933 1.00 95.75 104 ILE A CA 1
ATOM 836 C C . ILE A 1 104 ? -11.227 -7.808 3.504 1.00 95.75 104 ILE A C 1
ATOM 838 O O . ILE A 1 104 ? -11.591 -8.899 3.937 1.00 95.75 104 ILE A O 1
ATOM 842 N N . ALA A 1 105 ? -10.221 -7.666 2.645 1.00 94.81 105 ALA A N 1
ATOM 843 C CA . ALA A 1 105 ? -9.301 -8.744 2.329 1.00 94.81 105 ALA A CA 1
ATOM 844 C C . ALA A 1 105 ? -8.108 -8.706 3.287 1.00 94.81 105 ALA A C 1
ATOM 846 O O . ALA A 1 105 ? -7.550 -7.632 3.539 1.00 94.81 105 ALA A O 1
ATOM 847 N N . ILE A 1 106 ? -7.722 -9.871 3.798 1.00 91.62 106 ILE A N 1
ATOM 848 C CA . ILE A 1 106 ? -6.608 -10.044 4.730 1.00 91.62 106 ILE A CA 1
ATOM 849 C C . ILE A 1 106 ? -5.796 -11.288 4.374 1.00 91.62 106 ILE A C 1
ATOM 851 O O . ILE A 1 106 ? -6.375 -12.322 4.045 1.00 91.62 106 ILE A O 1
ATOM 855 N N . THR A 1 107 ? -4.466 -11.213 4.447 1.00 88.25 107 THR A N 1
ATOM 856 C CA . THR A 1 107 ? -3.614 -12.411 4.385 1.00 88.25 107 THR A CA 1
ATOM 857 C C . THR A 1 107 ? -3.334 -12.952 5.782 1.00 88.25 107 THR A C 1
ATOM 859 O O . THR A 1 107 ? -2.962 -12.198 6.677 1.00 88.25 107 THR A O 1
ATOM 862 N N . ILE A 1 108 ? -3.537 -14.257 5.973 1.00 82.06 108 ILE A N 1
ATOM 863 C CA . ILE A 1 108 ? -3.272 -14.976 7.225 1.00 82.06 108 ILE A CA 1
ATOM 864 C C . ILE A 1 108 ? -2.671 -16.331 6.851 1.00 82.06 108 ILE A C 1
ATOM 866 O O . ILE A 1 108 ? -3.291 -17.096 6.115 1.00 82.06 108 ILE A O 1
ATOM 870 N N . ASN A 1 109 ? -1.465 -16.621 7.345 1.00 78.19 109 ASN A N 1
ATOM 871 C CA . ASN A 1 109 ? -0.784 -17.914 7.181 1.00 78.19 109 ASN A CA 1
ATOM 872 C C . ASN A 1 109 ? -0.733 -18.436 5.731 1.00 78.19 109 ASN A C 1
ATOM 874 O O . ASN A 1 109 ? -0.905 -19.624 5.489 1.00 78.19 109 ASN A O 1
ATOM 878 N N . GLY A 1 110 ? -0.511 -17.560 4.746 1.00 81.56 110 GLY A N 1
ATOM 879 C CA . GLY A 1 110 ? -0.413 -17.979 3.343 1.00 81.56 110 GLY A CA 1
ATOM 880 C C . GLY A 1 110 ? -1.750 -18.077 2.594 1.00 81.56 110 GLY A C 1
ATOM 881 O O . GLY A 1 110 ? -1.758 -18.454 1.418 1.00 81.56 110 GLY A O 1
ATOM 882 N N . ILE A 1 111 ? -2.867 -17.731 3.240 1.00 86.56 111 ILE A N 1
ATOM 883 C CA . ILE A 1 111 ? -4.220 -17.688 2.665 1.00 86.56 111 ILE A CA 1
ATOM 884 C C . ILE A 1 111 ? -4.691 -16.235 2.611 1.00 86.56 111 ILE A C 1
ATOM 886 O O . ILE A 1 111 ? -4.485 -15.476 3.556 1.00 86.56 111 ILE A O 1
ATOM 890 N N . ALA A 1 112 ? -5.371 -15.849 1.534 1.00 91.31 112 ALA A N 1
ATOM 891 C CA . ALA A 1 112 ? -6.131 -14.605 1.483 1.00 91.31 112 ALA A CA 1
ATOM 892 C C . ALA A 1 112 ? -7.596 -14.862 1.860 1.00 91.31 112 ALA A C 1
ATOM 894 O O . ALA A 1 112 ? -8.297 -15.608 1.181 1.00 91.31 112 ALA A O 1
ATOM 895 N N . TYR A 1 113 ? -8.072 -14.217 2.917 1.00 92.31 113 TYR A N 1
ATOM 896 C CA . TYR A 1 113 ? -9.464 -14.236 3.355 1.00 92.31 113 TYR A CA 1
ATOM 897 C C . TYR A 1 113 ? -10.180 -12.963 2.919 1.00 92.31 113 TYR A C 1
ATOM 899 O O . TYR A 1 113 ? -9.584 -11.888 2.899 1.00 92.31 113 TYR A O 1
ATOM 907 N N . VAL A 1 114 ? -11.470 -13.078 2.624 1.00 95.06 114 VAL A N 1
ATOM 908 C CA . VAL A 1 114 ? -12.398 -11.967 2.418 1.00 95.06 114 VAL A CA 1
ATOM 909 C C . VAL A 1 114 ? -13.460 -12.033 3.503 1.00 95.06 114 VAL A C 1
ATOM 911 O O . VAL A 1 114 ? -14.218 -13.000 3.595 1.00 95.06 114 VAL A O 1
ATOM 914 N N . LEU A 1 115 ? -13.502 -10.989 4.322 1.00 95.19 115 LEU A N 1
ATOM 915 C CA . LEU A 1 115 ? -14.409 -10.850 5.452 1.00 95.19 115 LEU A CA 1
ATOM 916 C C . LEU A 1 115 ? -15.445 -9.768 5.154 1.00 95.19 115 LEU A C 1
ATOM 918 O O . LEU A 1 115 ? -15.114 -8.732 4.577 1.00 95.19 115 LEU A O 1
ATOM 922 N N . ASP A 1 116 ? -16.684 -9.974 5.583 1.00 96.06 116 ASP A N 1
ATOM 923 C CA . ASP A 1 116 ? -17.700 -8.922 5.604 1.00 96.06 116 ASP A CA 1
ATOM 924 C C . ASP A 1 116 ? -17.302 -7.842 6.625 1.00 96.06 116 ASP A C 1
ATOM 926 O O . ASP A 1 116 ? -17.088 -8.122 7.806 1.00 96.06 116 ASP A O 1
ATOM 930 N N . ALA A 1 117 ? -17.193 -6.588 6.186 1.00 96.12 117 ALA A N 1
ATOM 931 C CA . ALA A 1 117 ? -16.663 -5.495 7.003 1.00 96.12 117 ALA A CA 1
ATOM 932 C C . ALA A 1 117 ? -17.594 -5.094 8.165 1.00 96.12 117 ALA A C 1
ATOM 934 O O . ALA A 1 117 ? -17.190 -4.362 9.076 1.00 96.12 117 ALA A O 1
ATOM 935 N N . GLN A 1 118 ? -18.858 -5.524 8.140 1.00 96.50 118 GLN A N 1
ATOM 936 C CA . GLN A 1 118 ? -19.849 -5.205 9.165 1.00 96.50 118 GLN A CA 1
ATOM 937 C C . GLN A 1 118 ? -19.925 -6.273 10.260 1.00 96.50 118 GLN A C 1
ATOM 939 O O . GLN A 1 118 ? -20.093 -5.932 11.432 1.00 96.50 118 GLN A O 1
ATOM 944 N N . SER A 1 119 ? -19.828 -7.542 9.886 1.00 95.38 119 SER A N 1
ATOM 945 C CA . SER A 1 119 ? -20.028 -8.698 10.763 1.00 95.38 119 SER A CA 1
ATOM 946 C C . SER A 1 119 ? -18.743 -9.459 11.083 1.00 95.38 119 SER A C 1
ATOM 948 O O . SER A 1 119 ? -18.739 -10.240 12.033 1.00 95.38 119 SER A O 1
ATOM 950 N N . GLY A 1 120 ? -17.678 -9.261 10.302 1.00 92.69 120 GLY A N 1
ATOM 951 C CA . GLY A 1 120 ? -16.423 -10.005 10.405 1.00 92.69 120 GLY A CA 1
ATOM 952 C C . GLY A 1 120 ? -16.518 -11.454 9.931 1.00 92.69 120 GLY A C 1
ATOM 953 O O . GLY A 1 120 ? -15.558 -12.202 10.086 1.00 92.69 120 GLY A O 1
ATOM 954 N N . GLN A 1 121 ? -17.665 -11.871 9.388 1.00 93.94 121 GLN A N 1
ATOM 955 C CA . GLN A 1 121 ? -17.864 -13.228 8.886 1.00 93.94 121 GLN A CA 1
ATOM 956 C C . GLN A 1 121 ? -17.006 -13.458 7.643 1.00 93.94 121 GLN A C 1
ATOM 958 O O . GLN A 1 121 ? -16.948 -12.608 6.754 1.00 93.94 121 GLN A O 1
ATOM 963 N N . GLU A 1 122 ? -16.378 -14.629 7.570 1.00 94.00 122 GLU A N 1
ATOM 964 C CA . GLU A 1 122 ? -15.706 -15.074 6.356 1.00 94.00 122 GLU A CA 1
ATOM 965 C C . GLU A 1 122 ? -16.735 -15.290 5.245 1.00 94.00 122 GLU A C 1
ATOM 967 O O . GLU A 1 122 ? -17.687 -16.057 5.391 1.00 94.00 122 GLU A O 1
ATOM 972 N N . VAL A 1 123 ? -16.527 -14.597 4.129 1.00 93.88 123 VAL A N 1
ATOM 973 C CA . VAL A 1 123 ? -17.336 -14.729 2.915 1.00 93.88 123 VAL A CA 1
ATOM 974 C C . VAL A 1 123 ? -16.654 -15.676 1.938 1.00 93.88 123 VAL A C 1
ATOM 976 O O . VAL A 1 123 ? -17.324 -16.477 1.292 1.00 93.88 123 VAL A O 1
ATOM 979 N N . GLN A 1 124 ? -15.327 -15.574 1.830 1.00 92.62 124 GLN A N 1
ATOM 980 C CA . GLN A 1 124 ? -14.526 -16.351 0.893 1.00 92.62 124 GLN A CA 1
ATOM 981 C C . GLN A 1 124 ? -13.074 -16.458 1.370 1.00 92.62 124 GLN A C 1
ATOM 983 O O . GLN A 1 124 ? -12.566 -15.552 2.029 1.00 92.62 124 GLN A O 1
ATOM 988 N N . ASN A 1 125 ? -12.375 -17.518 0.967 1.00 91.50 125 ASN A N 1
ATOM 989 C CA . ASN A 1 125 ? -10.923 -17.614 1.084 1.00 91.50 125 ASN A CA 1
ATOM 990 C C . ASN A 1 125 ? -10.281 -18.106 -0.220 1.00 91.50 125 ASN A C 1
ATOM 992 O O . ASN A 1 125 ? -10.919 -18.754 -1.055 1.00 91.50 125 ASN A O 1
ATOM 996 N N . PHE A 1 126 ? -9.007 -17.771 -0.385 1.00 89.38 126 PHE A N 1
ATOM 997 C CA . PHE A 1 126 ? -8.194 -18.074 -1.550 1.00 89.38 126 PHE A CA 1
ATOM 998 C C . PHE A 1 126 ? -6.837 -18.587 -1.083 1.00 89.38 126 PHE A C 1
ATOM 1000 O O . PHE A 1 126 ? -6.144 -17.925 -0.312 1.00 89.38 126 PHE A O 1
ATOM 1007 N N . SER A 1 127 ? -6.446 -19.762 -1.564 1.00 85.50 127 SER A N 1
ATOM 1008 C CA . SER A 1 127 ? -5.146 -20.366 -1.278 1.00 85.50 127 SER A CA 1
ATOM 1009 C C . SER A 1 127 ? -4.484 -20.835 -2.567 1.00 85.50 127 SER A C 1
ATOM 1011 O O . SER A 1 127 ? -5.148 -21.302 -3.498 1.00 85.50 127 SER A O 1
ATOM 1013 N N . GLU A 1 128 ? -3.161 -20.716 -2.616 1.00 77.44 128 GLU A N 1
ATOM 1014 C CA . GLU A 1 128 ? -2.358 -21.394 -3.625 1.00 77.44 128 GLU A CA 1
ATOM 1015 C C . GLU A 1 128 ? -2.185 -22.858 -3.196 1.00 77.44 128 GLU A C 1
ATOM 1017 O O . GLU A 1 128 ? -1.751 -23.141 -2.080 1.00 77.44 128 GLU A O 1
ATOM 1022 N N . LYS A 1 129 ? -2.540 -23.809 -4.067 1.00 67.69 129 LYS A N 1
ATOM 1023 C CA . LYS A 1 129 ? -2.270 -25.229 -3.822 1.00 67.69 129 LYS A CA 1
ATOM 1024 C C . LYS A 1 129 ? -0.882 -25.556 -4.347 1.00 67.69 129 LYS A C 1
ATOM 1026 O O . LYS A 1 129 ? -0.723 -25.758 -5.549 1.00 67.69 129 LYS A O 1
ATOM 1031 N N . ASN A 1 130 ? 0.103 -25.651 -3.463 1.00 63.56 130 ASN A N 1
ATOM 1032 C CA . ASN A 1 130 ? 1.402 -26.183 -3.844 1.00 63.56 130 ASN A CA 1
ATOM 1033 C C . ASN A 1 130 ? 1.281 -27.709 -4.055 1.00 63.56 130 ASN A C 1
ATOM 1035 O O . ASN A 1 130 ? 0.992 -28.463 -3.126 1.00 63.56 130 ASN A O 1
ATOM 1039 N N . GLU A 1 131 ? 1.486 -28.172 -5.294 1.00 59.97 131 GLU A N 1
ATOM 1040 C CA . GLU A 1 131 ? 1.381 -29.594 -5.668 1.00 59.97 131 GLU A CA 1
ATOM 1041 C C . GLU A 1 131 ? 2.393 -30.484 -4.931 1.00 59.97 131 GLU A C 1
ATOM 1043 O O . GLU A 1 131 ? 2.140 -31.670 -4.720 1.00 59.97 131 GLU A O 1
ATOM 1048 N N . SER A 1 132 ? 3.532 -29.916 -4.526 1.00 61.78 132 SER A N 1
ATOM 1049 C CA . SER A 1 132 ? 4.593 -30.637 -3.817 1.00 61.78 132 SER A CA 1
ATOM 1050 C C . SER A 1 132 ? 4.366 -30.715 -2.305 1.00 61.78 132 SER A C 1
ATOM 1052 O O . SER A 1 132 ? 4.816 -31.669 -1.670 1.00 61.78 132 SER A O 1
ATOM 1054 N N . ASN A 1 133 ? 3.628 -29.761 -1.731 1.00 62.31 133 ASN A N 1
ATOM 1055 C CA . ASN A 1 133 ? 3.181 -29.795 -0.344 1.00 62.31 133 ASN A CA 1
ATOM 1056 C C . ASN A 1 133 ? 1.868 -29.002 -0.197 1.00 62.31 133 ASN A C 1
ATOM 1058 O O . ASN A 1 133 ? 1.908 -27.777 -0.148 1.00 62.31 133 ASN A O 1
ATOM 1062 N N . PRO A 1 134 ? 0.707 -29.666 -0.072 1.00 52.22 134 PRO A N 1
ATOM 1063 C CA . PRO A 1 134 ? -0.590 -28.997 0.065 1.00 52.22 134 PRO A CA 1
ATOM 1064 C C . PRO A 1 134 ? -0.726 -28.103 1.308 1.00 52.22 134 PRO A C 1
ATOM 1066 O O . PRO A 1 134 ? -1.647 -27.291 1.362 1.00 52.22 134 PRO A O 1
ATOM 1069 N N . HIS A 1 135 ? 0.163 -28.263 2.295 1.00 55.38 135 HIS A N 1
ATOM 1070 C CA . HIS A 1 135 ? 0.257 -27.401 3.476 1.00 55.38 135 HIS A CA 1
ATOM 1071 C C . HIS A 1 135 ? 1.161 -26.183 3.251 1.00 55.38 135 HIS A C 1
ATOM 1073 O O . HIS A 1 135 ? 1.274 -25.341 4.126 1.00 55.38 135 HIS A O 1
ATOM 1079 N N . ASP A 1 136 ? 1.824 -26.064 2.103 1.00 65.75 136 ASP A N 1
ATOM 1080 C CA . ASP A 1 136 ? 2.716 -24.948 1.801 1.00 65.75 136 ASP A CA 1
ATOM 1081 C C . ASP A 1 136 ? 1.926 -23.820 1.134 1.00 65.75 136 ASP A C 1
ATOM 1083 O O . ASP A 1 136 ? 1.934 -23.653 -0.085 1.00 65.75 136 ASP A O 1
ATOM 1087 N N . GLN A 1 137 ? 1.166 -23.105 1.961 1.00 73.75 137 GLN A N 1
ATOM 1088 C CA . GLN A 1 137 ? 0.417 -21.912 1.583 1.00 73.75 137 GLN A CA 1
ATOM 1089 C C . GLN A 1 137 ? 1.353 -20.707 1.514 1.00 73.75 137 GLN A C 1
ATOM 1091 O O . GLN A 1 137 ? 2.242 -20.531 2.349 1.00 73.75 137 GLN A O 1
ATOM 1096 N N . THR A 1 138 ? 1.169 -19.874 0.495 1.00 81.38 138 THR A N 1
ATOM 1097 C CA . THR A 1 138 ? 2.253 -19.007 0.011 1.00 81.38 138 THR A CA 1
ATOM 1098 C C . THR A 1 138 ? 1.878 -17.547 -0.183 1.00 81.38 138 THR A C 1
ATOM 1100 O O . THR A 1 138 ? 2.761 -16.731 -0.455 1.00 81.38 138 THR A O 1
ATOM 1103 N N . ILE A 1 139 ? 0.599 -17.190 -0.041 1.00 87.06 139 ILE A N 1
ATOM 1104 C CA . ILE A 1 139 ? 0.132 -15.823 -0.273 1.00 87.06 139 ILE A CA 1
ATOM 1105 C C . ILE A 1 139 ? 0.625 -14.901 0.848 1.00 87.06 139 ILE A C 1
ATOM 1107 O O . ILE A 1 139 ? 0.331 -15.109 2.021 1.00 87.06 139 ILE A O 1
ATOM 1111 N N . VAL A 1 140 ? 1.337 -13.842 0.471 1.00 84.62 140 VAL A N 1
ATOM 1112 C CA . VAL A 1 140 ? 1.939 -12.866 1.392 1.00 84.62 140 VAL A CA 1
ATOM 1113 C C . VAL A 1 140 ? 1.364 -11.458 1.257 1.00 84.62 140 VAL A C 1
ATOM 1115 O O . VAL A 1 140 ? 1.540 -10.649 2.158 1.00 84.62 140 VAL A O 1
ATOM 1118 N N . ASP A 1 141 ? 0.677 -11.139 0.159 1.00 87.94 141 ASP A N 1
ATOM 1119 C CA . ASP A 1 141 ? 0.028 -9.834 -0.024 1.00 87.94 141 ASP A CA 1
ATOM 1120 C C . ASP A 1 141 ? -1.299 -9.995 -0.786 1.00 87.94 141 ASP A C 1
ATOM 1122 O O . ASP A 1 141 ? -1.469 -10.938 -1.567 1.00 87.94 141 ASP A O 1
ATOM 1126 N N . VAL A 1 142 ? -2.250 -9.091 -0.544 1.00 91.94 142 VAL A N 1
ATOM 1127 C CA . VAL A 1 142 ? -3.588 -9.082 -1.151 1.00 91.94 142 VAL A CA 1
ATOM 1128 C C . VAL A 1 142 ? -4.076 -7.652 -1.385 1.00 91.94 142 VAL A C 1
ATOM 1130 O O . VAL A 1 142 ? -3.922 -6.775 -0.533 1.00 91.94 142 VAL A O 1
ATOM 1133 N N . ARG A 1 143 ? -4.684 -7.402 -2.549 1.00 92.06 143 ARG A N 1
ATOM 1134 C CA . ARG A 1 143 ? -5.189 -6.087 -2.968 1.00 92.06 143 ARG A CA 1
ATOM 1135 C C . ARG A 1 143 ? -6.507 -6.221 -3.716 1.00 92.06 143 ARG A C 1
ATOM 1137 O O . ARG A 1 143 ? -6.611 -7.000 -4.662 1.00 92.06 143 ARG A O 1
ATOM 1144 N N . TRP A 1 144 ? -7.492 -5.418 -3.329 1.00 94.19 144 TRP A N 1
ATOM 1145 C CA . TRP A 1 144 ? -8.710 -5.256 -4.119 1.00 94.19 144 TRP A CA 1
ATOM 1146 C C . TRP A 1 144 ? -8.439 -4.444 -5.382 1.00 94.19 144 TRP A C 1
ATOM 1148 O O . TRP A 1 144 ? -7.784 -3.401 -5.327 1.00 94.19 144 TRP A O 1
ATOM 1158 N N . GLY A 1 145 ? -9.000 -4.897 -6.500 1.00 91.31 145 GLY A N 1
ATOM 1159 C CA . GLY A 1 145 ? -9.168 -4.064 -7.681 1.00 91.31 145 GLY A CA 1
ATOM 1160 C C . GLY A 1 145 ? -10.261 -3.019 -7.447 1.00 91.31 145 GLY A C 1
ATOM 1161 O O . GLY A 1 145 ? -11.231 -3.253 -6.726 1.00 91.31 145 GLY A O 1
ATOM 1162 N N . GLN A 1 146 ? -10.136 -1.859 -8.088 1.00 89.25 146 GLN A N 1
ATOM 1163 C CA . GLN A 1 146 ? -11.154 -0.798 -8.091 1.00 89.25 146 GLN A CA 1
ATOM 1164 C C . GLN A 1 146 ? -12.418 -1.173 -8.895 1.00 89.25 146 GLN A C 1
ATOM 1166 O O . GLN A 1 146 ? -13.371 -0.403 -8.946 1.00 89.25 146 GLN A O 1
ATOM 1171 N N . ASP A 1 147 ? -12.429 -2.336 -9.554 1.00 88.50 147 ASP A N 1
ATOM 1172 C CA . ASP A 1 147 ? -13.532 -2.837 -10.383 1.00 88.50 147 ASP A CA 1
ATOM 1173 C C . ASP A 1 147 ? -14.594 -3.613 -9.584 1.00 88.50 147 ASP A C 1
ATOM 1175 O O . ASP A 1 147 ? -15.576 -4.069 -10.168 1.00 88.50 147 ASP A O 1
ATOM 1179 N N . LEU A 1 148 ? -14.416 -3.748 -8.263 1.00 87.81 148 LEU A N 1
ATOM 1180 C CA . LEU A 1 148 ? -15.265 -4.491 -7.314 1.00 87.81 148 LEU A CA 1
ATOM 1181 C C . LEU A 1 148 ? -15.318 -6.015 -7.531 1.00 87.81 148 LEU A C 1
ATOM 1183 O O . LEU A 1 148 ? -15.663 -6.756 -6.609 1.00 87.81 148 LEU A O 1
ATOM 1187 N N . SER A 1 149 ? -14.965 -6.505 -8.717 1.00 89.38 149 SER A N 1
ATOM 1188 C CA . SER A 1 149 ? -15.022 -7.924 -9.074 1.00 89.38 149 SER A CA 1
ATOM 1189 C C . SER A 1 149 ? -13.702 -8.661 -8.908 1.00 89.38 149 SER A C 1
ATOM 1191 O O . SER A 1 149 ? -13.704 -9.890 -8.929 1.00 89.38 149 SER A O 1
ATOM 1193 N N . SER A 1 150 ? -12.583 -7.949 -8.782 1.00 92.44 150 SER A N 1
ATOM 1194 C CA . SER A 1 150 ? -11.269 -8.576 -8.848 1.00 92.44 150 SER A CA 1
ATOM 1195 C C . SER A 1 150 ? -10.480 -8.429 -7.547 1.00 92.44 150 SER A C 1
ATOM 1197 O O . SER A 1 150 ? -10.429 -7.364 -6.930 1.00 92.44 150 SER A O 1
ATOM 1199 N N . LEU A 1 151 ? -9.818 -9.513 -7.146 1.00 93.69 151 LEU A N 1
ATOM 1200 C CA . LEU A 1 151 ? -8.899 -9.559 -6.012 1.00 93.69 151 LEU A CA 1
ATOM 1201 C C . LEU A 1 151 ? -7.551 -10.096 -6.490 1.00 93.69 151 LEU A C 1
ATOM 1203 O O . LEU A 1 151 ? -7.485 -11.195 -7.035 1.00 93.69 151 LEU A O 1
ATOM 1207 N N . ALA A 1 152 ? -6.480 -9.335 -6.293 1.00 92.94 152 ALA A N 1
ATOM 1208 C CA . ALA A 1 152 ? -5.129 -9.773 -6.606 1.00 92.94 152 ALA A CA 1
ATOM 1209 C C . ALA A 1 152 ? -4.437 -10.261 -5.340 1.00 92.94 152 ALA A C 1
ATOM 1211 O O . ALA A 1 152 ? -4.519 -9.612 -4.297 1.00 92.94 152 ALA A O 1
ATOM 1212 N N . SER A 1 153 ? -3.707 -11.363 -5.442 1.00 91.31 153 SER A N 1
ATOM 1213 C CA . SER A 1 153 ? -2.800 -11.820 -4.398 1.00 91.31 153 SER A CA 1
ATOM 1214 C C . SER A 1 153 ? -1.399 -12.011 -4.945 1.00 91.31 153 SER A C 1
ATOM 1216 O O . SER A 1 153 ? -1.223 -12.309 -6.127 1.00 91.31 153 SER A O 1
ATOM 1218 N N . PHE A 1 154 ? -0.411 -11.925 -4.064 1.00 88.19 154 PHE A N 1
ATOM 1219 C CA . PHE A 1 154 ? 0.975 -12.210 -4.395 1.00 88.19 154 PHE A CA 1
ATOM 1220 C C . PHE A 1 154 ? 1.533 -13.295 -3.490 1.00 88.19 154 PHE A C 1
ATOM 1222 O O . PHE A 1 154 ? 1.362 -13.255 -2.273 1.00 88.19 154 PHE A O 1
ATOM 1229 N N . SER A 1 155 ? 2.175 -14.271 -4.114 1.00 84.62 155 SER A N 1
ATOM 1230 C CA . SER A 1 155 ? 2.792 -15.425 -3.478 1.00 84.62 155 SER A CA 1
ATOM 1231 C C . SER A 1 155 ? 4.293 -15.214 -3.336 1.00 84.62 155 SER A C 1
ATOM 1233 O O . SER A 1 155 ? 4.932 -14.659 -4.234 1.00 84.62 155 SER A O 1
ATOM 1235 N N . TYR A 1 156 ? 4.886 -15.724 -2.255 1.00 78.50 156 TYR A N 1
ATOM 1236 C CA . TYR A 1 156 ? 6.345 -15.724 -2.104 1.00 78.50 156 TYR A CA 1
ATOM 1237 C C . TYR A 1 156 ? 7.052 -16.591 -3.171 1.00 78.50 156 TYR A C 1
ATOM 1239 O O . TYR A 1 156 ? 8.266 -16.506 -3.334 1.00 78.50 156 TYR A O 1
ATOM 1247 N N . LEU A 1 157 ? 6.309 -17.401 -3.938 1.00 77.00 157 LEU A N 1
ATOM 1248 C CA . LEU A 1 157 ? 6.807 -18.121 -5.117 1.00 77.00 157 LEU A CA 1
ATOM 1249 C C . LEU A 1 157 ? 6.876 -17.242 -6.380 1.00 77.00 157 LEU A C 1
ATOM 1251 O O . LEU A 1 157 ? 7.215 -17.732 -7.456 1.00 77.00 157 LEU A O 1
ATOM 1255 N N . GLY A 1 158 ? 6.555 -15.948 -6.278 1.00 80.19 158 GLY A N 1
ATOM 1256 C CA . GLY A 1 158 ? 6.581 -15.027 -7.414 1.00 80.19 158 GLY A CA 1
ATOM 1257 C C . GLY A 1 158 ? 5.396 -15.201 -8.362 1.00 80.19 158 GLY A C 1
ATOM 1258 O O . GLY A 1 158 ? 5.519 -14.936 -9.561 1.00 80.19 158 GLY A O 1
ATOM 1259 N N . LEU A 1 159 ? 4.259 -15.660 -7.837 1.00 85.38 159 LEU A N 1
ATOM 1260 C CA . LEU A 1 159 ? 3.000 -15.738 -8.570 1.00 85.38 159 LEU A CA 1
ATOM 1261 C C . LEU A 1 159 ? 2.069 -14.604 -8.146 1.00 85.38 159 LEU A C 1
ATOM 1263 O O . LEU A 1 159 ? 1.844 -14.382 -6.957 1.00 85.38 159 LEU A O 1
ATOM 1267 N N . ILE A 1 160 ? 1.498 -13.914 -9.130 1.00 89.12 160 ILE A N 1
ATOM 1268 C CA . ILE A 1 160 ? 0.344 -13.036 -8.943 1.00 89.12 160 ILE A CA 1
ATOM 1269 C C . ILE A 1 160 ? -0.896 -13.821 -9.363 1.00 89.12 160 ILE A C 1
ATOM 1271 O O . ILE A 1 160 ? -1.010 -14.229 -10.523 1.00 89.12 160 ILE A O 1
ATOM 1275 N N . HIS A 1 161 ? -1.833 -14.024 -8.443 1.00 91.06 161 HIS A N 1
ATOM 1276 C CA . HIS A 1 161 ? -3.137 -14.600 -8.759 1.00 91.06 161 HIS A CA 1
ATOM 1277 C C . HIS A 1 161 ? -4.184 -13.500 -8.816 1.00 91.06 161 HIS A C 1
ATOM 1279 O O . HIS A 1 161 ? -4.241 -12.657 -7.926 1.00 91.06 161 HIS A O 1
ATOM 1285 N N . ILE A 1 162 ? -5.024 -13.532 -9.847 1.00 92.56 162 ILE A N 1
ATOM 1286 C CA . ILE A 1 162 ? -6.208 -12.684 -9.958 1.00 92.56 162 ILE A CA 1
ATOM 1287 C C . ILE A 1 162 ? -7.423 -13.573 -9.773 1.00 92.56 162 ILE A C 1
ATOM 1289 O O . ILE A 1 162 ? -7.634 -14.520 -10.538 1.00 92.56 162 ILE A O 1
ATOM 1293 N N . PHE A 1 163 ? -8.216 -13.265 -8.761 1.00 92.69 163 PHE A N 1
ATOM 1294 C CA . PHE A 1 163 ? -9.438 -13.968 -8.426 1.00 92.69 163 PHE A CA 1
ATOM 1295 C C . PHE A 1 163 ? -10.658 -13.127 -8.761 1.00 92.69 163 PHE A C 1
ATOM 1297 O O . PHE A 1 163 ? -10.649 -11.905 -8.624 1.00 92.69 163 PHE A O 1
ATOM 1304 N N . ASP A 1 164 ? -11.723 -13.812 -9.148 1.00 91.75 164 ASP A N 1
ATOM 1305 C CA . ASP A 1 164 ? -13.067 -13.264 -9.162 1.00 91.75 164 ASP A CA 1
ATOM 1306 C C . ASP A 1 164 ? -13.606 -13.277 -7.725 1.00 91.75 164 ASP A C 1
ATOM 1308 O O . ASP A 1 164 ? -13.759 -14.342 -7.115 1.00 91.75 164 ASP A O 1
ATOM 1312 N N . SER A 1 165 ? -13.856 -12.092 -7.176 1.00 87.69 165 SER A N 1
ATOM 1313 C CA . SER A 1 165 ? -14.248 -11.891 -5.780 1.00 87.69 165 SER A CA 1
ATOM 1314 C C . SER A 1 165 ? -15.620 -12.478 -5.444 1.00 87.69 165 SER A C 1
ATOM 1316 O O . SER A 1 165 ? -15.877 -12.801 -4.288 1.00 87.69 165 SER A O 1
ATOM 1318 N N . VAL A 1 166 ? -16.492 -12.644 -6.444 1.00 86.88 166 VAL A N 1
ATOM 1319 C CA . VAL A 1 166 ? -17.876 -13.108 -6.270 1.00 86.88 166 VAL A CA 1
ATOM 1320 C C . VAL A 1 166 ? -17.959 -14.629 -6.340 1.00 86.88 166 VAL A C 1
ATOM 1322 O O . VAL A 1 166 ? -1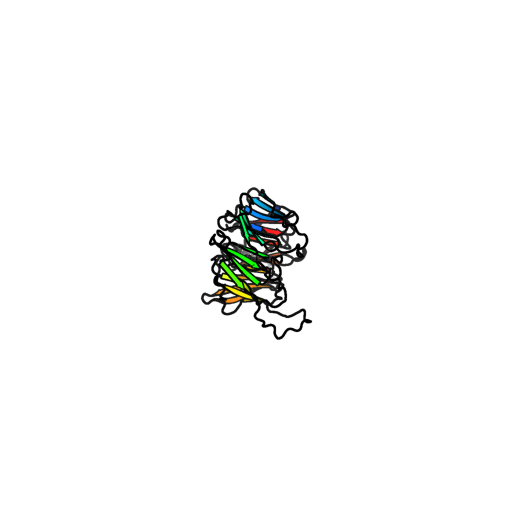8.654 -15.268 -5.555 1.00 86.88 166 VAL A O 1
ATOM 1325 N N . THR A 1 167 ? -17.284 -15.223 -7.317 1.00 89.12 167 THR A N 1
ATOM 1326 C CA . THR A 1 167 ? -17.351 -16.660 -7.603 1.00 89.12 167 THR A CA 1
ATOM 1327 C C . THR A 1 167 ? -16.238 -17.452 -6.938 1.00 89.12 167 THR A C 1
ATOM 1329 O O . THR A 1 167 ? -16.315 -18.682 -6.904 1.00 89.12 167 THR A O 1
ATOM 1332 N N . GLY A 1 168 ? -15.187 -16.783 -6.464 1.00 86.75 168 GLY A N 1
ATOM 1333 C CA . GLY A 1 168 ? -14.044 -17.441 -5.851 1.00 86.75 168 GLY A CA 1
ATOM 1334 C C . GLY A 1 168 ? -13.039 -18.032 -6.832 1.00 86.75 168 GLY A C 1
ATOM 1335 O O . GLY A 1 168 ? -12.092 -18.699 -6.417 1.00 86.75 168 GLY A O 1
ATOM 1336 N N . LYS A 1 169 ? -13.265 -17.881 -8.138 1.00 89.88 169 LYS A N 1
ATOM 1337 C CA . LYS A 1 169 ? -12.464 -18.559 -9.158 1.00 89.88 169 LYS A CA 1
ATOM 1338 C C . LYS A 1 169 ? -11.180 -17.797 -9.435 1.00 89.88 169 LYS A C 1
ATOM 1340 O O . LYS A 1 169 ? -11.200 -16.585 -9.619 1.00 89.88 169 LYS A O 1
ATOM 1345 N N . THR A 1 170 ? -10.079 -18.527 -9.584 1.00 91.62 170 THR A N 1
ATOM 1346 C CA . THR A 1 170 ? -8.856 -17.983 -10.175 1.00 91.62 170 THR A CA 1
ATOM 1347 C C . THR A 1 170 ? -9.115 -17.657 -11.642 1.00 91.62 170 THR A C 1
ATOM 1349 O O . THR A 1 170 ? -9.316 -18.555 -12.461 1.00 91.62 170 THR A O 1
ATOM 1352 N N . LEU A 1 171 ? -9.125 -16.369 -11.972 1.00 90.38 171 LEU A N 1
ATOM 1353 C CA . LEU A 1 171 ? -9.218 -15.871 -13.342 1.00 90.38 171 LEU A CA 1
ATOM 1354 C C . LEU A 1 171 ? -7.873 -16.004 -14.053 1.00 90.38 171 LEU A C 1
ATOM 1356 O O . LEU A 1 171 ? -7.819 -16.357 -15.233 1.00 90.38 171 LEU A O 1
ATOM 1360 N N . LYS A 1 172 ? -6.782 -15.725 -13.332 1.00 89.75 172 LYS A N 1
ATOM 1361 C CA . LYS A 1 172 ? -5.429 -15.731 -13.884 1.00 89.75 172 LYS A CA 1
ATOM 1362 C C . LYS A 1 172 ? -4.387 -16.065 -12.820 1.00 89.75 172 LYS A C 1
ATOM 1364 O O . LYS A 1 172 ? -4.526 -15.669 -11.668 1.00 89.75 172 LYS A O 1
ATOM 1369 N N . SER A 1 173 ? -3.319 -16.725 -13.253 1.00 89.75 173 SER A N 1
ATOM 1370 C CA . SER A 1 173 ? -2.063 -16.850 -12.514 1.00 89.75 173 SER A CA 1
ATOM 1371 C C . SER A 1 173 ? -0.937 -16.352 -13.414 1.00 89.75 173 SER A C 1
ATOM 1373 O O . SER A 1 173 ? -0.801 -16.822 -14.545 1.00 89.75 173 SER A O 1
ATOM 1375 N N . ILE A 1 174 ? -0.170 -15.378 -12.937 1.00 86.31 174 ILE A N 1
ATOM 1376 C CA . ILE A 1 174 ? 0.911 -14.714 -13.666 1.00 86.31 174 ILE A CA 1
ATOM 1377 C C . ILE A 1 174 ? 2.205 -14.997 -12.912 1.00 86.31 174 ILE A C 1
ATOM 1379 O O . ILE A 1 174 ? 2.330 -14.655 -11.740 1.00 86.31 174 ILE A O 1
ATOM 1383 N N . SER A 1 175 ? 3.167 -15.622 -13.582 1.00 84.38 175 SER A N 1
ATOM 1384 C CA . SER A 1 175 ? 4.506 -15.831 -13.035 1.00 84.38 175 SER A CA 1
ATOM 1385 C C . SER A 1 175 ? 5.363 -14.607 -13.345 1.00 84.38 175 SER A C 1
ATOM 1387 O O . SER A 1 175 ? 5.578 -14.270 -14.511 1.00 84.38 175 SER A O 1
ATOM 1389 N N . VAL A 1 176 ? 5.821 -13.928 -12.292 1.00 77.88 176 VAL A N 1
ATOM 1390 C CA . VAL A 1 176 ? 6.760 -12.797 -12.389 1.00 77.88 176 VAL A CA 1
ATOM 1391 C C . VAL A 1 176 ? 8.197 -13.209 -12.043 1.00 77.88 176 VAL A C 1
ATOM 1393 O O . VAL A 1 176 ? 9.122 -12.429 -12.236 1.00 77.88 176 VAL A O 1
ATOM 1396 N N . PHE A 1 177 ? 8.405 -14.456 -11.610 1.00 71.88 177 PHE A N 1
ATOM 1397 C CA . PHE A 1 177 ? 9.719 -15.077 -11.420 1.00 71.88 177 PHE A CA 1
ATOM 1398 C C . PHE A 1 177 ? 9.767 -16.482 -12.027 1.00 71.88 177 PHE A C 1
ATOM 1400 O O . PHE A 1 177 ? 8.803 -17.240 -11.921 1.00 71.88 177 PHE A O 1
ATOM 1407 N N . SER A 1 178 ? 10.911 -16.850 -12.616 1.00 55.28 178 SER A N 1
ATOM 1408 C CA . SER A 1 178 ? 11.174 -18.240 -13.004 1.00 55.28 178 SER A CA 1
ATOM 1409 C C . SER A 1 178 ? 11.456 -19.074 -11.745 1.00 55.28 178 SER A C 1
ATOM 1411 O O . SER A 1 178 ? 12.280 -18.650 -10.929 1.00 55.28 178 SER A O 1
ATOM 1413 N N . PRO A 1 179 ? 10.797 -20.232 -11.550 1.00 47.44 179 PRO A N 1
ATOM 1414 C CA . PRO A 1 179 ? 10.959 -21.055 -10.358 1.00 47.44 179 PRO A CA 1
ATOM 1415 C C . PRO A 1 179 ? 12.310 -21.771 -10.390 1.00 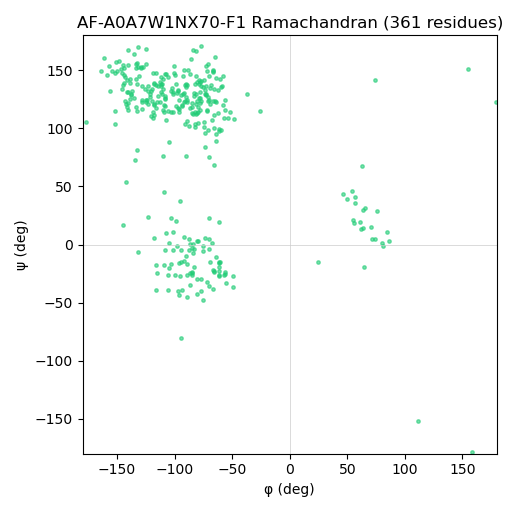47.44 179 PRO A C 1
ATOM 1417 O O . PRO A 1 179 ? 12.423 -22.927 -10.788 1.00 47.44 179 PRO A O 1
ATOM 1420 N N . SER A 1 180 ? 13.360 -21.089 -9.954 1.00 48.34 180 SER A N 1
ATOM 1421 C CA . SER A 1 180 ? 14.626 -21.728 -9.621 1.00 48.34 180 SER A CA 1
ATOM 1422 C C . SER A 1 180 ? 14.795 -21.723 -8.108 1.00 48.34 180 SER A C 1
ATOM 1424 O O . SER A 1 180 ? 15.006 -20.649 -7.561 1.00 48.34 180 SER A O 1
ATOM 1426 N N . SER A 1 181 ? 14.648 -22.904 -7.490 1.00 41.00 181 SER A N 1
ATOM 1427 C CA . SER A 1 181 ? 15.110 -23.449 -6.183 1.00 41.00 181 SER A CA 1
ATOM 1428 C C . SER A 1 181 ? 15.451 -22.570 -4.958 1.00 41.00 181 SER A C 1
ATOM 1430 O O . SER A 1 181 ? 15.519 -23.111 -3.855 1.00 41.00 181 SER A O 1
ATOM 1432 N N . TYR A 1 182 ? 15.637 -21.261 -5.075 1.00 49.34 182 TYR A N 1
ATOM 1433 C CA . TYR A 1 182 ? 15.766 -20.319 -3.975 1.00 49.34 182 TYR A CA 1
ATOM 1434 C C . TYR A 1 182 ? 14.411 -19.672 -3.688 1.00 49.34 182 TYR A C 1
ATOM 1436 O O . TYR A 1 182 ? 13.780 -19.089 -4.566 1.00 49.34 182 TYR A O 1
ATOM 1444 N N . LYS A 1 183 ? 13.961 -19.778 -2.433 1.00 51.72 183 LYS A N 1
ATOM 1445 C CA . LYS A 1 183 ? 12.821 -19.015 -1.918 1.00 51.72 183 LYS A CA 1
ATOM 1446 C C . LYS A 1 183 ? 13.221 -17.540 -1.914 1.00 51.72 183 LYS A C 1
ATOM 1448 O O . LYS A 1 183 ? 13.990 -17.101 -1.060 1.00 51.72 183 LYS A O 1
ATOM 1453 N N . PHE A 1 184 ? 12.777 -16.808 -2.926 1.00 54.19 184 PHE A N 1
ATOM 1454 C CA . PHE A 1 184 ? 12.952 -15.366 -3.002 1.00 54.19 184 PHE A CA 1
ATOM 1455 C C . PHE A 1 184 ? 11.915 -14.707 -2.087 1.00 54.19 184 PHE A C 1
ATOM 1457 O O . PHE A 1 184 ? 10.771 -15.140 -2.031 1.00 54.19 184 PHE A O 1
ATOM 1464 N N . TYR A 1 185 ? 12.314 -13.658 -1.366 1.00 60.47 185 TYR A N 1
ATOM 1465 C CA . TYR A 1 185 ? 11.443 -12.947 -0.424 1.00 60.47 185 TYR A CA 1
ATOM 1466 C C . TYR A 1 185 ? 11.025 -11.537 -0.898 1.00 60.47 185 TYR A C 1
ATOM 1468 O O . TYR A 1 185 ? 11.102 -10.595 -0.106 1.00 60.47 185 TYR A O 1
ATOM 1476 N N . PRO A 1 186 ? 10.604 -11.302 -2.159 1.00 58.28 186 PRO A N 1
ATOM 1477 C CA . PRO A 1 186 ? 9.923 -10.057 -2.464 1.00 58.28 186 PRO A CA 1
ATOM 1478 C C . PRO A 1 186 ? 8.530 -10.116 -1.827 1.00 58.28 186 PRO A C 1
ATOM 1480 O O . PRO A 1 186 ? 7.703 -10.936 -2.201 1.00 58.28 186 PRO A O 1
ATOM 1483 N N . TYR A 1 187 ? 8.258 -9.243 -0.859 1.00 71.12 187 TYR A N 1
ATOM 1484 C CA . TYR A 1 187 ? 6.956 -9.159 -0.175 1.00 71.12 187 TYR A CA 1
ATOM 1485 C C . TYR A 1 187 ? 6.104 -7.982 -0.662 1.00 71.12 187 TYR A C 1
ATOM 1487 O O . TYR A 1 187 ? 5.320 -7.425 0.111 1.00 71.12 187 TYR A O 1
ATOM 1495 N N . LYS A 1 188 ? 6.351 -7.484 -1.877 1.00 79.38 188 LYS A N 1
ATOM 1496 C CA . LYS A 1 188 ? 5.734 -6.250 -2.369 1.00 79.38 188 LYS A CA 1
ATOM 1497 C C . LYS A 1 188 ? 5.330 -6.402 -3.825 1.00 79.38 188 LYS A C 1
ATOM 1499 O O . LYS A 1 188 ? 6.168 -6.678 -4.677 1.00 79.38 188 LYS A O 1
ATOM 1504 N N . PHE A 1 189 ? 4.061 -6.146 -4.091 1.00 89.00 189 PHE A N 1
ATOM 1505 C CA . PHE A 1 189 ? 3.532 -5.855 -5.414 1.00 89.00 189 PHE A CA 1
ATOM 1506 C C . PHE A 1 189 ? 2.588 -4.661 -5.289 1.00 89.00 189 PHE A C 1
ATOM 1508 O O . PHE A 1 189 ? 2.161 -4.312 -4.184 1.00 89.00 189 PHE A O 1
ATOM 1515 N N . ASP A 1 190 ? 2.254 -4.031 -6.407 1.00 91.88 190 ASP A N 1
ATOM 1516 C CA . ASP A 1 190 ? 1.185 -3.043 -6.406 1.00 91.88 190 ASP A CA 1
ATOM 1517 C C . ASP A 1 190 ? 0.374 -3.086 -7.696 1.00 91.88 190 ASP A C 1
ATOM 1519 O O . ASP A 1 190 ? 0.911 -3.229 -8.800 1.00 91.88 190 ASP A O 1
ATOM 1523 N N . TRP A 1 191 ? -0.938 -2.961 -7.533 1.00 91.25 191 TRP A N 1
ATOM 1524 C CA . TRP A 1 191 ? -1.902 -2.883 -8.621 1.00 91.25 191 TRP A CA 1
ATOM 1525 C C . TRP A 1 191 ? -2.138 -1.414 -8.959 1.00 91.25 191 TRP A C 1
ATOM 1527 O O . TRP A 1 191 ? -2.398 -0.611 -8.061 1.00 91.25 191 TRP A O 1
ATOM 1537 N N . SER A 1 192 ? -2.046 -1.045 -10.237 1.00 92.00 192 SER A N 1
ATOM 1538 C CA . SER A 1 192 ? -2.419 0.295 -10.672 1.00 92.00 192 SER A CA 1
ATOM 1539 C C . SER A 1 192 ? -3.888 0.594 -10.323 1.00 92.00 192 SER A C 1
ATOM 1541 O O . SER A 1 192 ? -4.763 -0.247 -10.547 1.00 92.00 192 SER A O 1
ATOM 1543 N N . PRO A 1 193 ? -4.193 1.797 -9.806 1.00 90.88 193 PRO A N 1
ATOM 1544 C CA . PRO A 1 193 ? -5.557 2.191 -9.445 1.00 90.88 193 PRO A CA 1
ATOM 1545 C C . PRO A 1 193 ? -6.594 2.094 -10.574 1.00 90.88 193 PRO A C 1
ATOM 1547 O O . PRO A 1 193 ? -7.780 1.940 -10.305 1.00 90.88 193 PRO A O 1
ATOM 1550 N N . ASP A 1 194 ? -6.179 2.175 -11.838 1.00 90.69 194 ASP A N 1
ATOM 1551 C CA . ASP A 1 194 ? -7.061 2.000 -13.000 1.00 90.69 194 ASP A CA 1
ATOM 1552 C C . ASP A 1 194 ? -7.368 0.528 -13.357 1.00 90.69 194 ASP A C 1
ATOM 1554 O O . ASP A 1 194 ? -8.071 0.261 -14.333 1.00 90.69 194 ASP A O 1
ATOM 1558 N N . ASN A 1 195 ? -6.870 -0.421 -12.561 1.00 89.44 195 ASN A N 1
ATOM 1559 C CA . ASN A 1 195 ? -6.970 -1.873 -12.726 1.00 89.44 195 ASN A CA 1
ATOM 1560 C C . ASN A 1 195 ? -6.298 -2.458 -13.970 1.00 89.44 195 ASN A C 1
ATOM 1562 O O . ASN A 1 195 ? -6.564 -3.610 -14.327 1.00 89.44 195 ASN A O 1
ATOM 1566 N N . THR A 1 196 ? -5.444 -1.704 -14.656 1.00 88.69 196 THR A N 1
ATOM 1567 C CA . THR A 1 196 ? -4.887 -2.160 -15.936 1.00 88.69 196 THR A CA 1
ATOM 1568 C C . THR A 1 196 ? -3.526 -2.835 -15.816 1.00 88.69 196 THR A C 1
ATOM 1570 O O . THR A 1 196 ? -3.219 -3.691 -16.649 1.00 88.69 196 THR A O 1
ATOM 1573 N N . LEU A 1 197 ? -2.736 -2.496 -14.792 1.00 91.19 197 LEU A N 1
ATOM 1574 C CA . LEU A 1 197 ? -1.333 -2.883 -14.669 1.00 91.19 197 LEU A CA 1
ATOM 1575 C C . LEU A 1 197 ? -0.972 -3.407 -13.276 1.00 91.19 197 LEU A C 1
ATOM 1577 O O . LEU A 1 197 ? -1.505 -2.970 -12.259 1.00 91.19 197 LEU A O 1
ATOM 1581 N N . PHE A 1 198 ? 0.036 -4.271 -13.230 1.00 90.19 198 PHE A N 1
ATOM 1582 C CA . PHE A 1 198 ? 0.704 -4.716 -12.012 1.00 90.19 198 PHE A CA 1
ATOM 1583 C C . PHE A 1 198 ? 2.168 -4.316 -12.056 1.00 90.19 198 PHE A C 1
ATOM 1585 O O . PHE A 1 198 ? 2.818 -4.460 -13.090 1.00 90.19 198 PHE A O 1
ATOM 1592 N N . ALA A 1 199 ? 2.694 -3.860 -10.926 1.00 90.56 199 ALA A N 1
ATOM 1593 C CA . ALA A 1 199 ? 4.123 -3.711 -10.717 1.00 90.56 199 ALA A CA 1
ATOM 1594 C C . ALA A 1 199 ? 4.585 -4.729 -9.681 1.00 90.56 199 ALA A C 1
ATOM 1596 O O . ALA A 1 199 ? 3.999 -4.847 -8.603 1.00 90.56 199 ALA A O 1
ATOM 1597 N N . ALA A 1 200 ? 5.654 -5.441 -10.006 1.00 87.31 200 ALA A N 1
ATOM 1598 C CA . ALA A 1 200 ? 6.262 -6.405 -9.108 1.00 87.31 200 ALA A CA 1
ATOM 1599 C C . ALA A 1 200 ? 7.769 -6.522 -9.379 1.00 87.31 200 ALA A C 1
ATOM 1601 O O . ALA A 1 200 ? 8.238 -6.203 -10.480 1.00 87.31 200 ALA A O 1
ATOM 1602 N N . PRO A 1 201 ? 8.542 -6.978 -8.387 1.00 81.31 201 PRO A N 1
ATOM 1603 C CA . PRO A 1 201 ? 9.941 -7.322 -8.582 1.00 81.31 201 PRO A CA 1
ATOM 1604 C C . PRO A 1 201 ? 10.096 -8.406 -9.658 1.00 81.31 201 PRO A C 1
ATOM 1606 O O . PRO A 1 201 ? 9.251 -9.286 -9.796 1.00 81.31 201 PRO A O 1
ATOM 1609 N N . PHE A 1 202 ? 11.180 -8.319 -10.421 1.00 75.25 202 PHE A N 1
ATOM 1610 C CA . PHE A 1 202 ? 11.526 -9.164 -11.559 1.00 75.25 202 PHE A CA 1
ATOM 1611 C C . PHE A 1 202 ? 13.044 -9.383 -11.591 1.00 75.25 202 PHE A C 1
ATOM 1613 O O . PHE A 1 202 ? 13.815 -8.471 -11.283 1.00 75.25 202 PHE A O 1
ATOM 1620 N N . SER A 1 203 ? 13.490 -10.564 -12.021 1.00 66.88 203 SER A N 1
ATOM 1621 C CA . SER A 1 203 ? 14.904 -10.839 -12.307 1.00 66.88 203 SER A CA 1
ATOM 1622 C C . SER A 1 203 ? 15.085 -11.239 -13.769 1.00 66.88 203 SER A C 1
ATOM 1624 O O . SER A 1 203 ? 14.347 -12.074 -14.286 1.00 66.88 203 SER A O 1
ATOM 1626 N N . THR A 1 204 ? 16.084 -10.651 -14.430 1.00 54.34 204 THR A N 1
ATOM 1627 C CA . THR A 1 204 ? 16.489 -10.982 -15.808 1.00 54.34 204 THR A CA 1
ATOM 1628 C C . THR A 1 204 ? 17.620 -12.010 -15.881 1.00 54.34 204 THR A C 1
ATOM 1630 O O . THR A 1 204 ? 18.040 -12.348 -16.984 1.00 54.34 204 THR A O 1
ATOM 1633 N N . ILE A 1 205 ? 18.192 -12.438 -14.750 1.00 55.34 205 ILE A N 1
ATOM 1634 C CA . ILE A 1 205 ? 19.391 -13.288 -14.755 1.00 55.34 205 ILE A CA 1
ATOM 1635 C C . ILE A 1 205 ? 18.982 -14.749 -14.983 1.00 55.34 205 ILE A C 1
ATOM 1637 O O . ILE A 1 205 ? 18.332 -15.350 -14.129 1.00 55.34 205 ILE A O 1
ATOM 1641 N N . GLU A 1 206 ? 19.390 -15.320 -16.121 1.00 50.97 206 GLU A N 1
ATOM 1642 C CA . GLU A 1 206 ? 19.409 -16.771 -16.334 1.00 50.97 206 GLU A CA 1
ATOM 1643 C C . GLU A 1 206 ? 20.570 -17.390 -15.538 1.00 50.97 206 GLU A C 1
ATOM 1645 O O . GLU A 1 206 ? 21.688 -16.880 -15.520 1.00 50.97 206 GLU A O 1
ATOM 1650 N N . GLN A 1 207 ? 20.275 -18.474 -14.827 1.00 52.19 207 GLN A N 1
ATOM 1651 C CA . GLN A 1 207 ? 21.013 -18.952 -13.655 1.00 52.19 207 GLN A CA 1
ATOM 1652 C C . GLN A 1 207 ? 22.366 -19.638 -13.937 1.00 52.19 207 GLN A C 1
ATOM 1654 O O . GLN A 1 207 ? 23.049 -20.025 -12.990 1.00 52.19 207 GLN A O 1
ATOM 1659 N N . ASP A 1 208 ? 22.778 -19.788 -15.198 1.00 45.41 208 ASP A N 1
ATOM 1660 C CA . ASP A 1 208 ? 23.903 -20.656 -15.593 1.00 45.41 208 ASP A CA 1
ATOM 1661 C C . ASP A 1 208 ? 25.295 -20.195 -15.106 1.00 45.41 208 ASP A C 1
ATOM 1663 O O . ASP A 1 208 ? 26.301 -20.851 -15.379 1.00 45.41 208 ASP A O 1
ATOM 1667 N N . THR A 1 209 ? 25.391 -19.092 -14.358 1.00 48.59 209 THR A N 1
ATOM 1668 C CA . THR A 1 209 ? 26.670 -18.529 -13.894 1.00 48.59 209 THR A CA 1
ATOM 1669 C C . THR A 1 209 ? 26.850 -18.472 -12.375 1.00 48.59 209 THR A C 1
ATOM 1671 O O . THR A 1 209 ? 27.846 -17.909 -11.926 1.00 48.59 209 THR A O 1
ATOM 1674 N N . VAL A 1 210 ? 25.934 -19.015 -11.563 1.00 50.94 210 VAL A N 1
ATOM 1675 C CA . VAL A 1 210 ? 25.976 -18.828 -10.097 1.00 50.94 210 VAL A CA 1
ATOM 1676 C C . VAL A 1 210 ? 26.496 -20.068 -9.366 1.00 50.94 210 VAL A C 1
ATOM 1678 O O . VAL A 1 210 ? 25.844 -21.110 -9.324 1.00 50.94 210 VAL A O 1
ATOM 1681 N N . THR A 1 211 ? 27.668 -19.944 -8.739 1.00 47.78 211 THR A N 1
ATOM 1682 C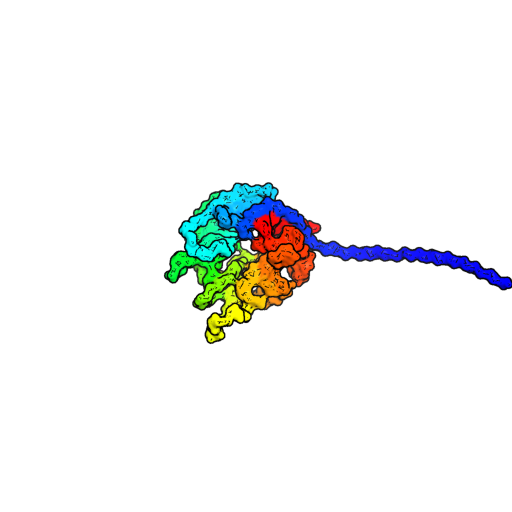 CA . THR A 1 211 ? 28.206 -20.936 -7.796 1.00 47.78 211 THR A CA 1
ATOM 1683 C C . THR A 1 211 ? 27.548 -20.803 -6.411 1.00 47.78 211 THR A C 1
ATOM 1685 O O . THR A 1 211 ? 27.362 -19.675 -5.958 1.00 47.78 211 THR A O 1
ATOM 1688 N N . PRO A 1 212 ? 27.248 -21.907 -5.694 1.00 50.53 212 PRO A N 1
ATOM 1689 C CA . PRO A 1 212 ? 26.465 -21.891 -4.445 1.00 50.53 212 PRO A CA 1
ATOM 1690 C C . PRO A 1 212 ? 27.045 -21.087 -3.267 1.00 50.53 212 PRO A C 1
ATOM 1692 O O . PRO A 1 212 ? 26.324 -20.818 -2.308 1.00 50.53 212 PRO A O 1
ATOM 1695 N N . ASP A 1 213 ? 28.324 -20.710 -3.320 1.00 49.25 213 ASP A N 1
ATOM 1696 C CA . ASP A 1 213 ? 29.065 -20.205 -2.157 1.00 49.25 213 ASP A CA 1
ATOM 1697 C C . ASP A 1 213 ? 29.158 -18.665 -2.075 1.00 49.25 213 ASP A C 1
ATOM 1699 O O . ASP A 1 213 ? 29.703 -18.130 -1.109 1.00 49.25 213 ASP A O 1
ATOM 1703 N N . GLU A 1 214 ? 28.606 -17.922 -3.043 1.00 49.50 214 GLU A N 1
ATOM 1704 C CA . GLU A 1 214 ? 28.686 -16.453 -3.082 1.00 49.50 214 GLU A CA 1
ATOM 1705 C C . GLU A 1 214 ? 27.349 -15.804 -2.668 1.00 49.50 214 GLU A C 1
ATOM 1707 O O . GLU A 1 214 ? 26.470 -15.512 -3.473 1.00 49.50 214 GLU A O 1
ATOM 1712 N N . TYR A 1 215 ? 27.182 -15.571 -1.361 1.00 50.03 215 TYR A N 1
ATOM 1713 C CA . TYR A 1 215 ? 25.952 -15.049 -0.725 1.00 50.03 215 TYR A CA 1
ATOM 1714 C C . TYR A 1 215 ? 25.629 -13.567 -1.037 1.00 50.03 215 TYR A C 1
ATOM 1716 O O . TYR A 1 215 ? 24.694 -12.984 -0.474 1.00 50.03 215 TYR A O 1
ATOM 1724 N N . ARG A 1 216 ? 26.422 -12.938 -1.908 1.00 47.53 216 ARG A N 1
ATOM 1725 C CA . ARG A 1 216 ? 26.287 -11.552 -2.367 1.00 47.53 216 ARG A CA 1
ATOM 1726 C C . ARG A 1 216 ? 26.407 -11.521 -3.879 1.00 47.53 216 ARG A C 1
ATOM 1728 O O . ARG A 1 216 ? 27.464 -11.234 -4.427 1.00 47.53 216 ARG A O 1
ATOM 1735 N N . ILE A 1 217 ? 25.307 -11.832 -4.541 1.00 50.94 217 ILE A N 1
ATOM 1736 C CA . ILE A 1 217 ? 25.160 -11.472 -5.941 1.00 50.94 217 ILE A CA 1
ATOM 1737 C C . ILE A 1 217 ? 24.631 -10.039 -5.924 1.00 50.94 217 ILE A C 1
ATOM 1739 O O . ILE A 1 217 ? 23.553 -9.798 -5.379 1.00 50.94 217 ILE A O 1
ATOM 1743 N N . ASP A 1 218 ? 25.394 -9.100 -6.485 1.00 49.50 218 ASP A N 1
ATOM 1744 C CA . ASP A 1 218 ? 24.958 -7.729 -6.775 1.00 49.50 218 ASP A CA 1
ATOM 1745 C C . ASP A 1 218 ? 23.858 -7.773 -7.854 1.00 49.50 218 ASP A C 1
ATOM 1747 O O . ASP A 1 218 ? 24.057 -7.419 -9.018 1.00 49.50 218 ASP A O 1
ATOM 1751 N N . ILE A 1 219 ? 22.685 -8.302 -7.506 1.00 54.38 219 ILE A N 1
ATOM 1752 C CA . ILE A 1 219 ? 21.545 -8.370 -8.414 1.00 54.38 219 ILE A CA 1
ATOM 1753 C C . ILE A 1 219 ? 20.900 -6.995 -8.391 1.00 54.38 219 ILE A C 1
ATOM 1755 O O . ILE A 1 219 ? 20.332 -6.580 -7.387 1.00 54.38 219 ILE A O 1
ATOM 1759 N N . THR A 1 220 ? 20.970 -6.289 -9.517 1.00 61.31 220 THR A N 1
ATOM 1760 C CA . THR A 1 220 ? 20.149 -5.095 -9.720 1.00 61.31 220 THR A CA 1
ATOM 1761 C C . THR A 1 220 ? 18.686 -5.512 -9.698 1.00 61.31 220 THR A C 1
ATOM 1763 O O . THR A 1 220 ? 18.214 -6.221 -10.594 1.00 61.31 220 THR A O 1
ATOM 1766 N N . THR A 1 221 ? 17.961 -5.064 -8.680 1.00 67.88 221 THR A N 1
ATOM 1767 C CA . THR A 1 221 ? 16.539 -5.357 -8.578 1.00 67.88 221 THR A CA 1
ATOM 1768 C C . THR A 1 221 ? 15.775 -4.599 -9.640 1.00 67.88 221 THR A C 1
ATOM 1770 O O . THR A 1 221 ? 15.847 -3.376 -9.783 1.00 67.88 221 THR A O 1
ATOM 1773 N N . THR A 1 222 ? 15.033 -5.352 -10.428 1.00 77.31 222 THR A N 1
ATOM 1774 C CA . THR A 1 222 ? 14.326 -4.819 -11.575 1.00 77.31 222 THR A CA 1
ATOM 1775 C C . THR A 1 222 ? 12.837 -4.874 -11.273 1.00 77.31 222 THR A C 1
ATOM 1777 O O . THR A 1 222 ? 12.343 -5.904 -10.839 1.00 77.31 222 THR A O 1
ATOM 1780 N N . ILE A 1 223 ? 12.105 -3.778 -11.456 1.00 85.19 223 ILE A N 1
ATOM 1781 C CA . ILE A 1 223 ? 10.642 -3.794 -11.354 1.00 85.19 223 ILE A CA 1
ATOM 1782 C C . ILE A 1 223 ? 10.064 -3.952 -12.754 1.00 85.19 223 ILE A C 1
ATOM 1784 O O . ILE A 1 223 ? 10.262 -3.083 -13.611 1.00 85.19 223 ILE A O 1
ATOM 1788 N N . GLY A 1 224 ? 9.367 -5.064 -12.972 1.00 86.44 224 GLY A N 1
ATOM 1789 C CA . GLY A 1 224 ? 8.595 -5.302 -14.186 1.00 86.44 224 GLY A CA 1
ATOM 1790 C C . GLY A 1 224 ? 7.197 -4.702 -14.081 1.00 86.44 224 GLY A C 1
ATOM 1791 O O . GLY A 1 224 ? 6.700 -4.430 -12.981 1.00 86.44 224 GLY A O 1
ATOM 1792 N N . ILE A 1 225 ? 6.567 -4.493 -15.237 1.00 89.62 225 ILE A N 1
ATOM 1793 C CA . ILE A 1 225 ? 5.179 -4.044 -15.320 1.00 89.62 225 ILE A CA 1
ATOM 1794 C C . ILE A 1 225 ? 4.417 -4.979 -16.252 1.00 89.62 225 ILE A C 1
ATOM 1796 O O . ILE A 1 225 ? 4.793 -5.158 -17.410 1.00 89.62 225 ILE A O 1
ATOM 1800 N N . TRP A 1 226 ? 3.330 -5.556 -15.752 1.00 89.25 226 TRP A N 1
ATOM 1801 C CA . TRP A 1 226 ? 2.493 -6.500 -16.488 1.00 89.25 226 TRP A CA 1
ATOM 1802 C C . TRP A 1 226 ? 1.096 -5.939 -16.688 1.00 89.25 226 TRP A C 1
ATOM 1804 O O . TRP A 1 226 ? 0.588 -5.226 -15.826 1.00 89.25 226 TRP A O 1
ATOM 1814 N N . ASP A 1 227 ? 0.463 -6.288 -17.801 1.00 88.75 227 ASP A N 1
ATOM 1815 C CA . ASP A 1 227 ? -0.982 -6.148 -17.944 1.00 88.75 227 ASP A CA 1
ATOM 1816 C C . ASP A 1 227 ? -1.727 -7.267 -17.190 1.00 88.75 227 ASP A C 1
ATOM 1818 O O . ASP A 1 227 ? -1.147 -8.252 -16.721 1.00 88.75 227 ASP A O 1
ATOM 1822 N N . LYS A 1 228 ? -3.051 -7.132 -17.096 1.00 83.12 228 LYS A N 1
ATOM 1823 C CA . LYS A 1 228 ? -3.929 -8.149 -16.492 1.00 83.12 228 LYS A CA 1
ATOM 1824 C C . LYS A 1 228 ? -3.922 -9.509 -17.195 1.00 83.12 228 LYS A C 1
ATOM 1826 O O . LYS A 1 228 ? -4.338 -10.508 -16.608 1.00 83.12 228 LYS A O 1
ATOM 1831 N N . ASP A 1 229 ? -3.475 -9.552 -18.444 1.00 84.44 229 ASP A N 1
ATOM 1832 C CA . ASP A 1 229 ? -3.371 -10.781 -19.222 1.00 84.44 229 ASP A CA 1
ATOM 1833 C C . ASP A 1 229 ? -2.043 -11.509 -18.946 1.00 84.44 229 ASP A C 1
ATOM 1835 O O . ASP A 1 229 ? -1.855 -12.642 -19.406 1.00 84.44 229 ASP A O 1
ATOM 1839 N N . GLY A 1 230 ? -1.172 -10.922 -18.118 1.00 83.06 230 GLY A N 1
ATOM 1840 C CA . GLY A 1 230 ? 0.126 -11.459 -17.727 1.00 83.06 230 GLY A CA 1
ATOM 1841 C C . GLY A 1 230 ? 1.234 -11.155 -18.723 1.00 83.06 230 GLY A C 1
ATOM 1842 O O . GLY A 1 230 ? 2.320 -11.724 -18.607 1.00 83.06 230 GLY A O 1
ATOM 1843 N N . ASN A 1 231 ? 0.994 -10.275 -19.695 1.00 87.44 231 ASN A N 1
ATOM 1844 C CA . ASN A 1 231 ? 2.031 -9.848 -20.619 1.00 87.44 231 ASN A CA 1
ATOM 1845 C C . ASN A 1 231 ? 2.841 -8.738 -19.968 1.00 87.44 231 ASN A C 1
ATOM 1847 O O . ASN A 1 231 ? 2.292 -7.751 -19.480 1.00 87.44 231 ASN A O 1
ATOM 1851 N N . ARG A 1 232 ? 4.163 -8.877 -20.000 1.00 86.25 232 ARG A N 1
ATOM 1852 C CA . ARG A 1 232 ? 5.058 -7.793 -19.614 1.00 86.25 232 ARG A CA 1
ATOM 1853 C C . ARG A 1 232 ? 4.965 -6.680 -20.662 1.00 86.25 232 ARG A C 1
ATOM 1855 O O . ARG A 1 232 ? 5.214 -6.933 -21.840 1.00 86.25 232 ARG A O 1
ATOM 1862 N N . VAL A 1 233 ? 4.582 -5.477 -20.241 1.00 86.94 233 VAL A N 1
ATOM 1863 C CA . VAL A 1 233 ? 4.315 -4.341 -21.141 1.00 86.94 233 VAL A CA 1
ATOM 1864 C C . VAL A 1 233 ? 5.434 -3.307 -21.158 1.00 86.94 233 VAL A C 1
ATOM 1866 O O . VAL A 1 233 ? 5.489 -2.489 -22.073 1.00 86.94 233 VAL A O 1
ATOM 1869 N N . ASP A 1 234 ? 6.331 -3.313 -20.172 1.00 80.19 234 ASP A N 1
ATOM 1870 C CA . ASP A 1 234 ? 7.443 -2.370 -20.129 1.00 80.19 234 ASP A CA 1
ATOM 1871 C C . ASP A 1 234 ? 8.518 -2.701 -21.173 1.00 80.19 234 ASP A C 1
ATOM 1873 O O . ASP A 1 234 ? 9.037 -3.815 -21.240 1.00 80.19 234 ASP A O 1
ATOM 1877 N N . ASN A 1 235 ? 8.897 -1.695 -21.969 1.00 71.62 235 ASN A N 1
ATOM 1878 C CA . ASN A 1 235 ? 9.972 -1.836 -22.962 1.00 71.62 235 ASN A CA 1
ATOM 1879 C C . ASN A 1 235 ? 11.357 -1.932 -22.309 1.00 71.62 235 ASN A C 1
ATOM 1881 O O . ASN A 1 235 ? 12.256 -2.573 -22.841 1.00 71.62 235 ASN A O 1
ATOM 1885 N N . ASN A 1 236 ? 11.519 -1.262 -21.170 1.00 73.25 236 ASN A N 1
ATOM 1886 C CA . ASN A 1 236 ? 12.674 -1.331 -20.288 1.00 73.25 236 ASN A CA 1
ATOM 1887 C C . ASN A 1 236 ? 12.121 -1.316 -18.871 1.00 73.25 236 ASN A C 1
ATOM 1889 O O . ASN A 1 236 ? 11.313 -0.439 -18.563 1.00 73.25 236 ASN A O 1
ATOM 1893 N N . ALA A 1 237 ? 12.573 -2.228 -18.020 1.00 72.50 237 ALA A N 1
ATOM 1894 C CA . ALA A 1 237 ? 12.105 -2.252 -16.646 1.00 72.50 237 ALA A CA 1
ATOM 1895 C C . ALA A 1 237 ? 12.636 -1.076 -15.836 1.00 72.50 237 ALA A C 1
ATOM 1897 O O . ALA A 1 237 ? 13.694 -0.506 -16.123 1.00 72.50 237 ALA A O 1
ATOM 1898 N N . CYS A 1 238 ? 11.897 -0.737 -14.783 1.00 76.69 238 CYS A N 1
ATOM 1899 C CA . CYS A 1 238 ? 12.357 0.244 -13.825 1.00 76.69 238 CYS A CA 1
ATOM 1900 C C . CYS A 1 238 ? 13.450 -0.411 -12.978 1.00 76.69 238 CYS A C 1
ATOM 1902 O O . CYS A 1 238 ? 13.177 -1.147 -12.032 1.00 76.69 238 CYS A O 1
ATOM 1904 N N . GLN A 1 239 ? 14.702 -0.185 -13.367 1.00 71.50 239 GLN A N 1
ATOM 1905 C CA . GLN A 1 239 ? 15.857 -0.710 -12.652 1.00 71.50 239 GLN A CA 1
ATOM 1906 C C . GLN A 1 239 ? 16.174 0.178 -11.454 1.00 71.50 239 GLN A C 1
ATOM 1908 O O . GLN A 1 239 ? 16.479 1.370 -11.596 1.00 71.50 239 GLN A O 1
ATOM 1913 N N . VAL A 1 240 ? 16.141 -0.403 -10.262 1.00 64.12 240 VAL A N 1
AT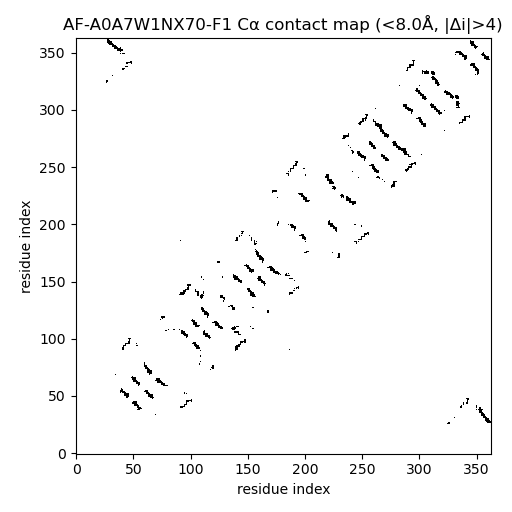OM 1914 C CA . VAL A 1 240 ? 16.591 0.254 -9.037 1.00 64.12 240 VAL A CA 1
ATOM 1915 C C . VAL A 1 240 ? 17.811 -0.508 -8.536 1.00 64.12 240 VAL A C 1
ATOM 1917 O O . VAL A 1 240 ? 17.813 -1.730 -8.466 1.00 64.12 240 VAL A O 1
ATOM 1920 N N . VAL A 1 241 ? 18.897 0.223 -8.283 1.00 56.25 241 VAL A N 1
ATOM 1921 C CA . VAL A 1 241 ? 20.108 -0.380 -7.722 1.00 56.25 241 VAL A CA 1
ATOM 1922 C C . VAL A 1 241 ? 19.802 -0.693 -6.258 1.00 56.25 241 VAL A C 1
ATOM 1924 O O . VAL A 1 241 ? 19.270 0.170 -5.563 1.00 56.25 241 VAL A O 1
ATOM 1927 N N . GLY A 1 242 ? 20.068 -1.926 -5.836 1.00 55.41 242 GLY A N 1
ATOM 1928 C CA . GLY A 1 242 ? 19.809 -2.425 -4.485 1.00 55.41 242 GLY A CA 1
ATOM 1929 C C . GLY A 1 242 ? 19.624 -3.942 -4.484 1.00 55.41 242 GLY A C 1
ATOM 1930 O O . GLY A 1 242 ? 19.184 -4.497 -5.498 1.00 55.41 242 GLY A O 1
ATOM 1931 N N . ASP A 1 243 ? 19.966 -4.598 -3.372 1.00 55.78 243 ASP A N 1
ATOM 1932 C CA . ASP A 1 243 ? 19.738 -6.035 -3.173 1.00 55.78 243 ASP A CA 1
ATOM 1933 C C . ASP A 1 243 ? 18.224 -6.316 -3.282 1.00 55.78 243 ASP A C 1
ATOM 1935 O O . ASP A 1 243 ? 17.385 -5.586 -2.754 1.00 55.78 243 ASP A O 1
ATOM 1939 N N . PHE A 1 244 ? 17.849 -7.375 -3.999 1.00 52.22 244 PHE A N 1
ATOM 1940 C CA . PHE A 1 244 ? 16.454 -7.783 -4.234 1.00 52.22 244 PHE A CA 1
ATOM 1941 C C . PHE A 1 244 ? 15.688 -8.125 -2.961 1.00 52.22 244 PHE A C 1
ATOM 1943 O O . PHE A 1 244 ? 14.456 -8.172 -2.978 1.00 52.22 244 PHE A O 1
ATOM 1950 N N . ARG A 1 245 ? 16.399 -8.323 -1.850 1.00 55.12 245 ARG A N 1
ATOM 1951 C CA . ARG A 1 245 ? 15.825 -8.459 -0.507 1.00 55.12 245 ARG A CA 1
ATOM 1952 C C . ARG A 1 245 ? 15.355 -7.133 0.096 1.00 55.12 245 ARG A C 1
ATOM 1954 O O . ARG A 1 245 ? 14.755 -7.144 1.165 1.00 55.12 245 ARG A O 1
ATOM 1961 N N . GLU A 1 246 ? 15.594 -6.006 -0.570 1.00 65.06 246 GLU A N 1
ATOM 1962 C CA . GLU A 1 246 ? 15.496 -4.675 0.030 1.00 65.06 246 GLU A CA 1
ATOM 1963 C C . GLU A 1 246 ? 14.516 -3.745 -0.697 1.00 65.06 246 GLU A C 1
ATOM 1965 O O . GLU A 1 246 ? 14.625 -2.529 -0.569 1.00 65.06 246 GLU A O 1
ATOM 1970 N N . ILE A 1 247 ? 13.526 -4.270 -1.436 1.00 78.81 247 ILE A N 1
ATOM 1971 C CA . ILE A 1 247 ? 12.355 -3.449 -1.784 1.00 78.81 247 ILE A CA 1
ATOM 1972 C C . ILE A 1 247 ? 11.494 -3.323 -0.540 1.00 78.81 247 ILE A C 1
ATOM 1974 O O . ILE A 1 247 ? 10.787 -4.249 -0.136 1.00 78.81 247 ILE A O 1
ATOM 1978 N N . LEU A 1 248 ? 11.548 -2.140 0.047 1.00 82.81 248 LEU A N 1
ATOM 1979 C CA . LEU A 1 248 ? 10.853 -1.830 1.283 1.00 82.81 248 LEU A CA 1
ATOM 1980 C C . LEU A 1 248 ? 9.442 -1.310 0.988 1.00 82.81 248 LEU A C 1
ATOM 1982 O O . LEU A 1 248 ? 8.520 -1.558 1.767 1.00 82.81 248 LEU A O 1
ATOM 1986 N N . GLY A 1 249 ? 9.233 -0.722 -0.195 1.00 86.56 249 GLY A N 1
ATOM 1987 C CA . GLY A 1 249 ? 7.902 -0.355 -0.653 1.00 86.56 249 GLY A CA 1
ATOM 1988 C C . GLY A 1 249 ? 7.811 -0.052 -2.142 1.00 86.56 249 GLY A C 1
ATOM 1989 O O . GLY A 1 249 ? 8.751 0.413 -2.784 1.00 86.56 249 GLY A O 1
ATOM 1990 N N . LEU A 1 250 ? 6.635 -0.344 -2.688 1.00 91.12 250 LEU A N 1
ATOM 1991 C CA . LEU A 1 250 ? 6.306 -0.223 -4.100 1.00 91.12 250 LEU A CA 1
ATOM 1992 C C . LEU A 1 250 ? 4.880 0.313 -4.199 1.00 91.12 250 LEU A C 1
ATOM 1994 O O . LEU A 1 250 ? 3.959 -0.353 -3.723 1.00 91.12 250 LEU A O 1
ATOM 1998 N N . LYS A 1 251 ? 4.701 1.518 -4.752 1.00 94.12 251 LYS A N 1
ATOM 1999 C CA . LYS A 1 251 ? 3.377 2.147 -4.853 1.00 94.12 251 LYS A CA 1
ATOM 2000 C C . LYS A 1 251 ? 3.151 2.945 -6.126 1.00 94.12 251 LYS A C 1
ATOM 2002 O O . LYS A 1 251 ? 3.879 3.899 -6.421 1.00 94.12 251 LYS A O 1
ATOM 2007 N N . TRP A 1 252 ? 2.098 2.587 -6.850 1.00 95.38 252 TRP A N 1
ATOM 2008 C CA . TRP A 1 252 ? 1.542 3.365 -7.943 1.00 95.38 252 TRP A CA 1
ATOM 2009 C C . TRP A 1 252 ? 0.999 4.695 -7.432 1.00 95.38 252 TRP A C 1
ATOM 2011 O O . TRP A 1 252 ? 0.421 4.793 -6.347 1.00 95.38 252 TRP A O 1
ATOM 2021 N N . SER A 1 253 ? 1.176 5.737 -8.237 1.00 95.38 253 SER A N 1
ATOM 2022 C CA . SER A 1 253 ? 0.460 6.988 -8.062 1.00 95.38 253 SER A CA 1
ATOM 2023 C C . SER A 1 253 ? -1.022 6.780 -8.323 1.00 95.38 253 SER A C 1
ATOM 2025 O O . SER A 1 253 ? -1.422 5.945 -9.134 1.00 95.38 253 SER A O 1
ATOM 2027 N N . THR A 1 254 ? -1.850 7.579 -7.657 1.00 93.25 254 THR A N 1
ATOM 2028 C CA . THR A 1 254 ? -3.314 7.482 -7.738 1.00 93.25 254 THR A CA 1
ATOM 2029 C C . THR A 1 254 ? -3.856 7.728 -9.147 1.00 93.25 254 THR A C 1
ATOM 2031 O O . THR A 1 254 ? -4.922 7.234 -9.496 1.00 93.25 254 THR A O 1
ATOM 2034 N N . ASP A 1 255 ? -3.094 8.425 -9.995 1.00 93.00 255 ASP A N 1
ATOM 2035 C CA . ASP A 1 255 ? -3.397 8.639 -11.411 1.00 93.00 255 ASP A CA 1
ATOM 2036 C C . ASP A 1 255 ? -2.882 7.527 -12.351 1.00 93.00 255 ASP A C 1
ATOM 2038 O O . ASP A 1 255 ? -3.007 7.666 -13.567 1.00 93.00 255 ASP A O 1
ATOM 2042 N N . SER A 1 256 ? -2.313 6.444 -11.806 1.00 92.94 256 SER A N 1
ATOM 2043 C CA . SER A 1 256 ? -1.772 5.269 -12.518 1.00 92.94 256 SER A CA 1
ATOM 2044 C C . SER A 1 256 ? -0.622 5.555 -13.497 1.00 92.94 256 SER A C 1
ATOM 2046 O O . SER A 1 256 ? -0.332 4.746 -14.375 1.00 92.94 256 SER A O 1
ATOM 2048 N N . LYS A 1 257 ? 0.068 6.699 -13.376 1.00 91.88 257 LYS A N 1
ATOM 2049 C CA . LYS A 1 257 ? 1.138 7.095 -14.322 1.00 91.88 257 LYS A CA 1
ATOM 2050 C C . LYS A 1 257 ? 2.552 6.932 -13.793 1.00 91.88 257 LYS A C 1
ATOM 2052 O O . LYS A 1 257 ? 3.502 6.942 -14.580 1.00 91.88 257 LYS A O 1
ATOM 2057 N N . LYS A 1 258 ? 2.718 6.858 -12.479 1.00 94.06 258 LYS A N 1
ATOM 2058 C CA . LYS A 1 258 ? 4.021 6.834 -11.821 1.00 94.06 258 LYS A CA 1
ATOM 2059 C C . LYS A 1 258 ? 4.064 5.709 -10.808 1.00 94.06 258 LYS A C 1
ATOM 2061 O O . LYS A 1 258 ? 3.051 5.340 -10.232 1.00 94.06 258 LYS A O 1
ATOM 2066 N N . LEU A 1 259 ? 5.263 5.220 -10.557 1.00 94.19 259 LEU A N 1
ATOM 2067 C CA . LEU A 1 259 ? 5.544 4.175 -9.595 1.00 94.19 259 LEU A CA 1
ATOM 2068 C C . LEU A 1 259 ? 6.655 4.667 -8.673 1.00 94.19 259 LEU A C 1
ATOM 2070 O O . LEU A 1 259 ? 7.759 4.951 -9.139 1.00 94.19 259 LEU A O 1
ATOM 2074 N N . ALA A 1 260 ? 6.354 4.816 -7.388 1.00 95.00 260 ALA A N 1
ATOM 2075 C CA . ALA A 1 260 ? 7.342 5.117 -6.362 1.00 95.00 260 ALA A CA 1
ATOM 2076 C C . ALA A 1 260 ? 7.913 3.814 -5.802 1.00 95.00 260 ALA A C 1
ATOM 2078 O O . ALA A 1 260 ? 7.175 2.857 -5.554 1.00 95.00 260 ALA A O 1
ATOM 2079 N N . ILE A 1 261 ? 9.228 3.793 -5.618 1.00 91.88 261 ILE A N 1
ATOM 2080 C CA . ILE A 1 261 ? 9.981 2.619 -5.190 1.00 91.88 261 ILE A CA 1
ATOM 2081 C C . ILE A 1 261 ? 10.925 3.057 -4.082 1.00 91.88 261 ILE A C 1
ATOM 2083 O O . ILE A 1 261 ? 11.784 3.912 -4.305 1.00 91.88 261 ILE A O 1
ATOM 2087 N N . GLY A 1 262 ? 10.734 2.484 -2.900 1.00 89.81 262 GLY A N 1
ATOM 2088 C CA . GLY A 1 262 ? 11.619 2.634 -1.755 1.00 89.81 262 GLY A CA 1
ATOM 2089 C C . GLY A 1 262 ? 12.508 1.405 -1.610 1.00 89.81 262 GLY A C 1
ATOM 2090 O O . GLY A 1 262 ? 12.014 0.271 -1.630 1.00 89.81 262 GLY A O 1
ATOM 2091 N N . THR A 1 263 ? 13.810 1.635 -1.483 1.00 85.50 263 THR A N 1
ATOM 2092 C CA . THR A 1 263 ? 14.822 0.609 -1.234 1.00 85.50 263 THR A CA 1
ATOM 2093 C C . THR A 1 263 ? 15.749 1.013 -0.091 1.00 85.50 263 THR A C 1
ATOM 2095 O O . THR A 1 263 ? 15.739 2.158 0.365 1.00 85.50 263 THR A O 1
ATOM 2098 N N . SER A 1 264 ? 16.581 0.077 0.363 1.00 81.38 264 SER A N 1
ATOM 2099 C CA . SER A 1 264 ? 17.756 0.339 1.216 1.00 81.38 264 SER A CA 1
ATOM 2100 C C . SER A 1 264 ? 18.661 1.454 0.681 1.00 81.38 264 SER A C 1
ATOM 2102 O O . SER A 1 264 ? 19.167 2.257 1.460 1.00 81.38 264 SER A O 1
ATOM 2104 N N . GLU A 1 265 ? 18.810 1.525 -0.639 1.00 80.62 265 GLU A N 1
ATOM 2105 C CA . GLU A 1 265 ? 19.704 2.444 -1.347 1.00 80.62 265 GLU A CA 1
ATOM 2106 C C . GLU A 1 265 ? 19.050 3.785 -1.714 1.00 80.62 265 GLU A C 1
ATOM 2108 O O . GLU A 1 265 ? 19.732 4.691 -2.192 1.00 80.62 265 GLU A O 1
ATOM 2113 N N . GLY A 1 266 ? 17.729 3.941 -1.557 1.00 88.12 266 GLY A N 1
ATOM 2114 C CA . GLY A 1 266 ? 17.090 5.200 -1.921 1.00 88.12 266 GLY A CA 1
ATOM 2115 C C . GLY A 1 266 ? 15.593 5.175 -2.199 1.00 88.12 266 GLY A C 1
ATOM 2116 O O . GLY A 1 266 ? 14.914 4.153 -2.159 1.00 88.12 266 GLY A O 1
ATOM 2117 N N . LEU A 1 267 ? 15.084 6.353 -2.560 1.00 91.94 267 LEU A N 1
ATOM 2118 C CA . LEU A 1 267 ? 13.757 6.558 -3.132 1.00 91.94 267 LEU A CA 1
ATOM 2119 C C . LEU A 1 267 ? 13.891 6.905 -4.614 1.00 91.94 267 LEU A C 1
ATOM 2121 O O . LEU A 1 267 ? 14.570 7.872 -4.972 1.00 91.94 267 LEU A O 1
ATOM 2125 N N . ALA A 1 268 ? 13.175 6.184 -5.470 1.00 92.69 268 ALA A N 1
ATOM 2126 C CA . ALA A 1 268 ? 13.069 6.484 -6.892 1.00 92.69 268 ALA A CA 1
ATOM 2127 C C . ALA A 1 268 ? 11.608 6.574 -7.341 1.00 92.69 268 ALA A C 1
ATOM 2129 O O . ALA A 1 268 ? 10.722 5.927 -6.783 1.00 92.69 268 ALA A O 1
ATOM 2130 N N . VAL A 1 269 ? 11.364 7.355 -8.392 1.00 94.56 269 VAL A N 1
ATOM 2131 C CA . VAL A 1 269 ? 10.082 7.384 -9.099 1.00 94.56 269 VAL A CA 1
ATOM 2132 C C . VAL A 1 269 ? 10.298 7.023 -10.561 1.00 94.56 269 VAL A C 1
ATOM 2134 O O . VAL A 1 269 ? 11.133 7.613 -11.247 1.00 94.56 269 VAL A O 1
ATOM 2137 N N . CYS A 1 270 ? 9.511 6.072 -11.045 1.00 92.31 270 CYS A N 1
ATOM 2138 C CA . CYS A 1 270 ? 9.464 5.654 -12.435 1.00 92.31 270 CYS A CA 1
ATOM 2139 C C . CYS A 1 270 ? 8.159 6.122 -13.077 1.00 92.31 270 CYS A C 1
ATOM 2141 O O . CYS A 1 270 ? 7.075 5.764 -12.631 1.00 92.31 270 CYS A O 1
ATOM 2143 N N . SER A 1 271 ? 8.259 6.946 -14.118 1.00 91.06 271 SER A N 1
ATOM 2144 C CA . SER A 1 271 ? 7.103 7.437 -14.875 1.00 91.06 271 SER A CA 1
ATOM 2145 C C . SER A 1 271 ? 6.897 6.598 -16.129 1.00 91.06 271 SER A C 1
ATOM 2147 O O . SER A 1 271 ? 7.849 6.386 -16.887 1.00 91.06 271 SER A O 1
ATOM 2149 N N . LEU A 1 272 ? 5.662 6.160 -16.371 1.00 86.38 272 LEU A N 1
ATOM 2150 C CA . LEU A 1 272 ? 5.297 5.450 -17.590 1.00 86.38 272 LEU A CA 1
ATOM 2151 C C . LEU A 1 272 ? 4.870 6.440 -18.667 1.00 86.38 272 LEU A C 1
ATOM 2153 O O . LEU A 1 272 ? 3.956 7.249 -18.498 1.00 86.38 272 LEU A O 1
ATOM 2157 N N . THR A 1 273 ? 5.527 6.358 -19.815 1.00 83.94 273 THR A N 1
ATOM 2158 C CA . THR A 1 273 ? 5.082 7.057 -21.023 1.00 83.94 273 THR A CA 1
ATOM 2159 C C . THR A 1 273 ? 3.967 6.274 -21.720 1.00 83.94 273 THR A C 1
ATOM 2161 O O . THR A 1 273 ? 3.773 5.087 -21.472 1.00 83.94 273 THR A O 1
ATOM 2164 N N . LYS A 1 274 ? 3.267 6.911 -22.670 1.00 79.88 274 LYS A N 1
ATOM 2165 C CA . LYS A 1 274 ? 2.211 6.256 -23.470 1.00 79.88 274 LYS A CA 1
ATOM 2166 C C . LYS A 1 274 ? 2.670 4.998 -24.219 1.00 79.88 274 LYS A C 1
ATOM 2168 O O . LYS A 1 274 ? 1.841 4.164 -24.545 1.00 79.88 274 LYS A O 1
ATOM 2173 N N . ASN A 1 275 ? 3.969 4.876 -24.491 1.00 79.06 275 ASN A N 1
ATOM 2174 C CA . ASN A 1 275 ? 4.551 3.724 -25.177 1.00 79.06 275 ASN A CA 1
ATOM 2175 C C . ASN A 1 275 ? 5.176 2.725 -24.191 1.00 79.06 275 ASN A C 1
ATOM 2177 O O . ASN A 1 275 ? 6.078 1.993 -24.584 1.00 79.06 275 ASN A O 1
ATOM 2181 N N . PHE A 1 276 ? 4.797 2.764 -22.909 1.00 79.44 276 PHE A N 1
ATOM 2182 C CA . PHE A 1 276 ? 5.370 1.941 -21.837 1.00 79.44 276 PHE A CA 1
ATOM 2183 C C . PHE A 1 276 ? 6.900 2.054 -21.690 1.00 79.44 276 PHE A C 1
ATOM 2185 O O . PHE A 1 276 ? 7.555 1.185 -21.117 1.00 79.44 276 PHE A O 1
ATOM 2192 N N . ALA A 1 277 ? 7.502 3.139 -22.193 1.00 79.00 277 ALA A N 1
ATOM 2193 C CA . ALA A 1 277 ? 8.881 3.474 -21.857 1.00 79.00 277 ALA A CA 1
ATOM 2194 C C . ALA A 1 277 ? 8.916 4.094 -20.458 1.00 79.00 277 ALA A C 1
ATOM 2196 O O . ALA A 1 277 ? 8.082 4.953 -20.148 1.00 79.00 277 ALA A O 1
ATOM 2197 N N . ILE A 1 278 ? 9.890 3.672 -19.654 1.00 84.31 278 ILE A N 1
ATOM 2198 C CA . ILE A 1 278 ? 10.053 4.098 -18.267 1.00 84.31 278 ILE A CA 1
ATOM 2199 C C . ILE A 1 278 ? 11.099 5.210 -18.178 1.00 84.31 278 ILE A C 1
ATOM 2201 O O . ILE A 1 278 ? 12.209 5.083 -18.696 1.00 84.31 278 ILE A O 1
ATOM 2205 N N . GLN A 1 279 ? 10.748 6.298 -17.492 1.00 86.38 279 GLN A N 1
ATOM 2206 C CA . GLN A 1 279 ? 11.679 7.356 -17.099 1.00 86.38 279 GLN A CA 1
ATOM 2207 C C . GLN A 1 279 ? 11.895 7.307 -15.589 1.00 86.38 279 GLN A C 1
ATOM 2209 O O . GLN A 1 279 ? 10.962 7.560 -14.826 1.00 86.38 279 GLN A O 1
ATOM 2214 N N . LYS A 1 280 ? 13.120 6.979 -15.166 1.00 89.25 280 LYS A N 1
ATOM 2215 C CA . LYS A 1 280 ? 13.509 6.922 -13.753 1.00 89.25 280 LYS A CA 1
ATOM 2216 C C . LYS A 1 280 ? 14.056 8.264 -13.279 1.00 89.25 280 LYS A C 1
ATOM 2218 O O . LYS A 1 280 ? 14.902 8.862 -13.941 1.00 89.25 280 LYS A O 1
ATOM 2223 N N . GLN A 1 281 ? 13.649 8.660 -12.081 1.00 91.38 281 GLN A N 1
ATOM 2224 C CA . GLN A 1 281 ? 14.223 9.766 -11.334 1.00 91.38 281 GLN A CA 1
ATOM 2225 C C . GLN A 1 281 ? 14.577 9.310 -9.913 1.00 91.38 281 GLN A C 1
ATOM 2227 O O . GLN A 1 281 ? 13.704 8.840 -9.185 1.00 91.38 281 GLN A O 1
ATOM 2232 N N . SER A 1 282 ? 15.843 9.456 -9.517 1.00 91.19 282 SER A N 1
ATOM 2233 C CA . SER A 1 282 ? 16.265 9.272 -8.122 1.00 91.19 282 SER A CA 1
ATOM 2234 C C . SER A 1 282 ? 15.903 10.514 -7.307 1.00 91.19 282 SER A C 1
ATOM 2236 O O . SER A 1 282 ? 16.168 11.636 -7.743 1.00 91.19 282 SER A O 1
ATOM 2238 N N . ILE A 1 283 ? 15.267 10.313 -6.155 1.00 92.69 283 ILE A N 1
ATOM 2239 C CA . ILE A 1 283 ? 14.764 11.381 -5.279 1.00 92.69 283 ILE A CA 1
ATOM 2240 C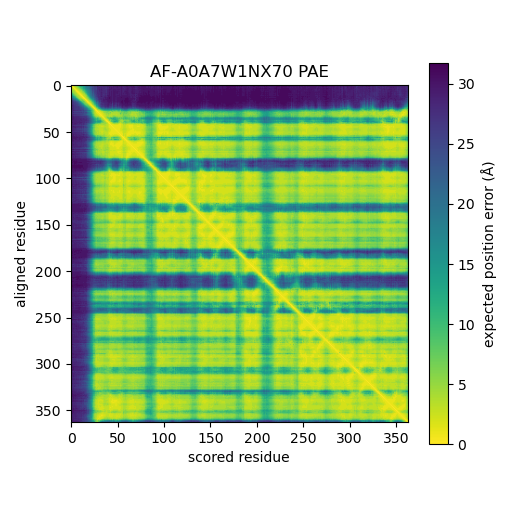 C . ILE A 1 283 ? 15.642 11.534 -4.033 1.00 92.69 283 ILE A C 1
ATOM 2242 O O . ILE A 1 283 ? 15.885 12.649 -3.576 1.00 92.69 283 ILE A O 1
ATOM 2246 N N . SER A 1 284 ? 16.109 10.421 -3.470 1.00 90.00 284 SER A N 1
ATOM 2247 C CA . SER A 1 284 ? 16.955 10.383 -2.276 1.00 90.00 284 SER A CA 1
ATOM 2248 C C . SER A 1 284 ? 17.792 9.110 -2.279 1.00 90.00 284 SER A C 1
ATOM 2250 O O . SER A 1 284 ? 17.306 8.090 -2.756 1.00 90.00 284 SER A O 1
ATOM 2252 N N . ASP A 1 285 ? 18.984 9.175 -1.689 1.00 87.31 285 ASP A N 1
ATOM 2253 C CA . ASP A 1 285 ? 19.911 8.042 -1.544 1.00 87.31 285 ASP A CA 1
ATOM 2254 C C . ASP A 1 285 ? 19.869 7.433 -0.124 1.00 87.31 285 ASP A C 1
ATOM 2256 O O . ASP A 1 285 ? 20.734 6.660 0.270 1.00 87.31 285 ASP A O 1
ATOM 2260 N N . ASN A 1 286 ? 18.886 7.831 0.693 1.00 86.56 286 ASN A N 1
ATOM 2261 C CA . ASN A 1 286 ? 18.667 7.254 2.018 1.00 86.56 286 ASN A CA 1
ATOM 2262 C C . ASN A 1 286 ? 17.679 6.088 1.930 1.00 86.56 286 ASN A C 1
ATOM 2264 O O . ASN A 1 286 ? 16.730 6.146 1.149 1.00 86.56 286 ASN A O 1
ATOM 2268 N N . THR A 1 287 ? 17.822 5.109 2.822 1.00 87.62 287 THR A N 1
ATOM 2269 C CA . THR A 1 287 ? 16.903 3.972 2.948 1.00 87.62 287 THR A CA 1
ATOM 2270 C C . THR A 1 287 ? 15.450 4.420 3.106 1.00 87.62 287 THR A C 1
ATOM 2272 O O . THR A 1 287 ? 15.072 4.957 4.149 1.00 87.62 287 THR A O 1
ATOM 2275 N N . ALA A 1 288 ? 14.643 4.204 2.069 1.00 89.56 288 ALA A N 1
ATOM 2276 C CA . ALA A 1 288 ? 13.256 4.641 1.982 1.00 89.56 288 ALA A CA 1
ATOM 2277 C C . ALA A 1 288 ? 12.317 3.438 2.099 1.00 89.56 288 ALA A C 1
ATOM 2279 O O . ALA A 1 288 ? 12.429 2.494 1.321 1.00 89.56 288 ALA A O 1
ATOM 2280 N N . HIS A 1 289 ? 11.377 3.479 3.045 1.00 87.81 289 HIS A N 1
ATOM 2281 C CA . HIS A 1 289 ? 10.523 2.327 3.340 1.00 87.81 289 HIS A CA 1
ATOM 2282 C C . HIS A 1 289 ? 9.186 2.352 2.605 1.00 87.81 289 HIS A C 1
ATOM 2284 O O . HIS A 1 289 ? 9.028 1.675 1.597 1.00 87.81 289 HIS A O 1
ATOM 2290 N N . SER A 1 290 ? 8.217 3.118 3.103 1.00 85.38 290 SER A N 1
ATOM 2291 C CA . SER A 1 290 ? 6.816 3.016 2.681 1.00 85.38 290 SER A CA 1
ATOM 2292 C C . SER A 1 290 ? 6.396 4.247 1.871 1.00 85.38 290 SER A C 1
ATOM 2294 O O . SER A 1 290 ? 5.720 5.117 2.422 1.00 85.38 290 SER A O 1
ATOM 2296 N N . PRO A 1 291 ? 6.797 4.387 0.590 1.00 93.69 291 PRO A N 1
ATOM 2297 C CA . PRO A 1 291 ? 6.365 5.509 -0.224 1.00 93.69 291 PRO A CA 1
ATOM 2298 C C . PRO A 1 291 ? 4.860 5.438 -0.480 1.00 93.69 291 PRO A C 1
ATOM 2300 O O . PRO A 1 291 ? 4.349 4.397 -0.881 1.00 93.69 291 PRO A O 1
ATOM 2303 N N . VAL A 1 292 ? 4.156 6.554 -0.310 1.00 94.75 292 VAL A N 1
ATOM 2304 C CA . VAL A 1 292 ? 2.733 6.688 -0.637 1.00 94.75 292 VAL A CA 1
ATOM 2305 C C . VAL A 1 292 ? 2.427 8.022 -1.296 1.00 94.75 292 VAL A C 1
ATOM 2307 O O . VAL A 1 292 ? 2.966 9.069 -0.927 1.00 94.75 292 VAL A O 1
ATOM 2310 N N . TRP A 1 293 ? 1.516 7.981 -2.259 1.00 96.31 293 TRP A N 1
ATOM 2311 C CA . TRP A 1 293 ? 1.047 9.157 -2.979 1.00 96.31 293 TRP A CA 1
ATOM 2312 C C . TRP A 1 293 ? -0.198 9.745 -2.323 1.00 96.31 293 TRP A C 1
ATOM 2314 O O . TRP A 1 293 ? -1.055 9.006 -1.835 1.00 96.31 293 TRP A O 1
ATOM 2324 N N . SER A 1 294 ? -0.318 11.070 -2.353 1.00 94.25 294 SER A N 1
ATOM 2325 C CA . SER A 1 294 ? -1.589 11.739 -2.085 1.00 94.25 294 SER A CA 1
ATOM 2326 C C . SER A 1 294 ? -2.629 11.399 -3.150 1.00 94.25 294 SER A C 1
ATOM 2328 O O . SER A 1 294 ? -2.301 10.985 -4.263 1.00 94.25 294 SER A O 1
ATOM 2330 N N . VAL A 1 295 ? -3.901 11.624 -2.816 1.00 92.06 295 VAL A N 1
ATOM 2331 C CA . VAL A 1 295 ? -5.063 11.315 -3.670 1.00 92.06 295 VAL A CA 1
ATOM 2332 C C . VAL A 1 295 ? -4.979 11.978 -5.050 1.00 92.06 295 VAL A C 1
ATOM 2334 O O . VAL A 1 295 ? -5.388 11.393 -6.048 1.00 92.06 295 VAL A O 1
ATOM 2337 N N . ASP A 1 296 ? -4.385 13.164 -5.130 1.00 91.38 296 ASP A N 1
ATOM 2338 C CA . ASP A 1 296 ? -4.168 13.936 -6.359 1.00 91.38 296 ASP A CA 1
ATOM 2339 C C . ASP A 1 296 ? -2.812 13.662 -7.047 1.00 91.38 296 ASP A C 1
ATOM 2341 O O . ASP A 1 296 ? -2.463 14.349 -8.008 1.00 91.38 296 ASP A O 1
ATOM 2345 N N . ALA A 1 297 ? -2.035 12.684 -6.563 1.00 93.50 297 ALA A N 1
ATOM 2346 C CA . ALA A 1 297 ? -0.678 12.350 -7.011 1.00 93.50 297 ALA A CA 1
ATOM 2347 C C . ALA A 1 297 ? 0.327 13.524 -6.960 1.00 93.50 297 ALA A C 1
ATOM 2349 O O . ALA A 1 297 ? 1.377 13.489 -7.617 1.00 93.50 297 ALA A O 1
ATOM 2350 N N . HIS A 1 298 ? 0.019 14.570 -6.189 1.00 91.94 298 HIS A N 1
ATOM 2351 C CA . HIS A 1 298 ? 0.839 15.773 -6.071 1.00 91.94 298 HIS A CA 1
ATOM 2352 C C . HIS A 1 298 ? 1.933 15.646 -5.005 1.00 91.94 298 HIS A C 1
ATOM 2354 O O . HIS A 1 298 ? 3.042 16.143 -5.202 1.00 91.94 298 HIS A O 1
ATOM 2360 N N . TRP A 1 299 ? 1.653 14.943 -3.910 1.00 94.19 299 TRP A N 1
ATOM 2361 C CA . TRP A 1 299 ? 2.578 14.725 -2.806 1.00 94.19 299 TRP A CA 1
ATOM 2362 C C . TRP A 1 299 ? 3.019 13.270 -2.748 1.00 94.19 299 TRP A C 1
ATOM 2364 O O . TRP A 1 299 ? 2.208 12.353 -2.878 1.00 94.19 299 TRP A O 1
ATOM 2374 N N . LEU A 1 300 ? 4.309 13.068 -2.501 1.00 95.75 300 LEU A N 1
ATOM 2375 C CA . LEU A 1 300 ? 4.890 11.767 -2.195 1.00 95.75 300 LEU A CA 1
ATOM 2376 C C . LEU A 1 300 ? 5.436 11.809 -0.770 1.00 95.75 300 LEU A C 1
ATOM 2378 O O . LEU A 1 300 ? 6.271 12.657 -0.458 1.00 95.75 300 LEU A O 1
ATOM 2382 N N . ILE A 1 301 ? 4.967 10.907 0.086 1.00 94.19 301 ILE A N 1
ATOM 2383 C CA . ILE A 1 301 ? 5.452 10.765 1.461 1.00 94.19 301 ILE A CA 1
ATOM 2384 C C . ILE A 1 301 ? 6.190 9.444 1.581 1.00 94.19 301 ILE A C 1
ATOM 2386 O O . ILE A 1 301 ? 5.715 8.437 1.071 1.00 94.19 301 ILE A O 1
ATOM 2390 N N . THR A 1 302 ? 7.325 9.431 2.268 1.00 93.56 302 THR A N 1
ATOM 2391 C CA . THR A 1 302 ? 8.007 8.187 2.638 1.00 93.56 302 THR A CA 1
ATOM 2392 C C . THR A 1 302 ? 8.704 8.338 3.984 1.00 93.56 302 THR A C 1
ATOM 2394 O O . THR A 1 302 ? 9.130 9.430 4.369 1.00 93.56 302 THR A O 1
ATOM 2397 N N . SER A 1 303 ? 8.831 7.225 4.693 1.00 91.12 303 SER A N 1
ATOM 2398 C CA . SER A 1 303 ? 9.647 7.104 5.894 1.00 91.12 303 SER A CA 1
ATOM 2399 C C . SER A 1 303 ? 11.087 6.721 5.553 1.00 91.12 303 SER A C 1
ATOM 2401 O O . SER A 1 303 ? 11.344 6.041 4.556 1.00 91.12 303 SER A O 1
ATOM 2403 N N . TYR A 1 304 ? 12.010 7.165 6.400 1.00 88.94 304 TYR A N 1
ATOM 2404 C CA . TYR A 1 304 ? 13.439 6.890 6.341 1.00 88.94 304 TYR A CA 1
ATOM 2405 C C . TYR A 1 304 ? 13.943 6.485 7.718 1.00 88.94 304 TYR A C 1
ATOM 2407 O O . TYR A 1 304 ? 13.594 7.139 8.702 1.00 88.94 304 TYR A O 1
ATOM 2415 N N . GLY A 1 305 ? 14.807 5.470 7.755 1.00 79.50 305 GLY A N 1
ATOM 2416 C CA . GLY A 1 305 ? 15.465 5.001 8.972 1.00 79.50 305 GLY A CA 1
ATOM 2417 C C . GLY A 1 305 ? 14.548 4.219 9.920 1.00 79.50 305 GLY A C 1
ATOM 2418 O O . GLY A 1 305 ? 13.378 4.546 10.122 1.00 79.50 305 GLY A O 1
ATOM 2419 N N . THR A 1 306 ? 15.111 3.177 10.527 1.00 73.62 306 THR A N 1
ATOM 2420 C CA . THR A 1 306 ? 14.459 2.361 11.567 1.00 73.62 306 THR A CA 1
ATOM 2421 C C . THR A 1 306 ? 15.054 2.595 12.957 1.00 73.62 306 THR A C 1
ATOM 2423 O O . THR A 1 306 ? 14.571 2.020 13.928 1.00 73.62 306 THR A O 1
ATOM 2426 N N . ASP A 1 307 ? 16.120 3.395 13.052 1.00 77.06 307 ASP A N 1
ATOM 2427 C CA . ASP A 1 307 ? 16.759 3.783 14.309 1.00 77.06 307 ASP A CA 1
ATOM 2428 C C . ASP A 1 307 ? 15.961 4.930 14.955 1.00 77.06 307 ASP A C 1
ATOM 2430 O O . ASP A 1 307 ? 15.814 5.972 14.309 1.00 77.06 307 ASP A O 1
ATOM 2434 N N . PRO A 1 308 ? 15.495 4.782 16.213 1.00 72.81 308 PRO A N 1
ATOM 2435 C CA . PRO A 1 308 ? 14.818 5.833 16.975 1.00 72.81 308 PRO A CA 1
ATOM 2436 C C . PRO A 1 308 ? 15.534 7.186 16.996 1.00 72.81 308 PRO A C 1
ATOM 2438 O O . PRO A 1 308 ? 14.899 8.223 17.167 1.00 72.81 308 PRO A O 1
ATOM 2441 N N . LEU A 1 309 ? 16.860 7.187 16.857 1.00 75.50 309 LEU A N 1
ATOM 2442 C CA . LEU A 1 309 ? 17.678 8.399 16.877 1.00 75.50 309 LEU A CA 1
ATOM 2443 C C . LEU A 1 309 ? 17.863 9.030 15.491 1.00 75.50 309 LEU A C 1
ATOM 2445 O O . LEU A 1 309 ? 18.292 10.178 15.409 1.00 75.50 309 LEU A O 1
ATOM 2449 N N . ASN A 1 310 ? 17.582 8.289 14.414 1.00 79.56 310 ASN A N 1
ATOM 2450 C CA . ASN A 1 310 ? 17.907 8.657 13.033 1.00 79.56 310 ASN A CA 1
ATOM 2451 C C . ASN A 1 310 ? 16.794 8.240 12.062 1.00 79.56 310 ASN A C 1
ATOM 2453 O O . ASN A 1 310 ? 17.023 7.543 11.071 1.00 79.56 310 ASN A O 1
ATOM 2457 N N . CYS A 1 311 ? 15.576 8.669 12.355 1.00 86.12 311 CYS A N 1
ATOM 2458 C CA . CYS A 1 311 ? 14.381 8.354 11.587 1.00 86.12 311 CYS A CA 1
ATOM 2459 C C . CYS A 1 311 ? 13.608 9.623 11.242 1.00 86.12 311 CYS A C 1
ATOM 2461 O O . CYS A 1 311 ? 13.671 10.635 11.940 1.00 86.12 311 CYS A O 1
ATOM 2463 N N . GLN A 1 312 ? 12.879 9.577 10.134 1.00 89.25 312 GLN A N 1
ATOM 2464 C CA . GLN A 1 312 ? 12.062 10.699 9.695 1.00 89.25 312 GLN A CA 1
ATOM 2465 C C . GLN A 1 312 ? 11.003 10.271 8.688 1.00 89.25 312 GLN A C 1
ATOM 2467 O O . GLN A 1 312 ? 11.150 9.270 7.989 1.00 89.25 312 GLN A O 1
ATOM 2472 N N . VAL A 1 313 ? 9.974 11.094 8.536 1.00 90.94 313 VAL A N 1
ATOM 2473 C CA . VAL A 1 313 ? 9.042 11.048 7.411 1.00 90.94 313 VAL A CA 1
ATOM 2474 C C . VAL A 1 313 ? 9.231 12.304 6.576 1.00 90.94 313 VAL A C 1
ATOM 2476 O O . VAL A 1 313 ? 9.095 13.418 7.078 1.00 90.94 313 VAL A O 1
ATOM 2479 N N . ASN A 1 314 ? 9.533 12.136 5.292 1.00 92.75 314 ASN A N 1
ATOM 2480 C CA . ASN A 1 314 ? 9.698 13.252 4.366 1.00 92.75 314 ASN A CA 1
ATOM 2481 C C . ASN A 1 314 ? 8.518 13.344 3.407 1.00 92.75 314 ASN A C 1
ATOM 2483 O O . ASN A 1 314 ? 7.967 12.332 2.972 1.00 92.75 314 ASN A O 1
ATOM 2487 N N . ILE A 1 315 ? 8.191 14.580 3.044 1.00 92.94 315 ILE A N 1
ATOM 2488 C CA . ILE A 1 315 ? 7.129 14.940 2.110 1.00 92.94 315 ILE A CA 1
ATOM 2489 C C . ILE A 1 315 ? 7.757 15.683 0.934 1.00 92.94 315 ILE A C 1
ATOM 2491 O O . ILE A 1 315 ? 8.416 16.713 1.110 1.00 92.94 315 ILE A O 1
ATOM 2495 N N . TYR A 1 316 ? 7.528 15.173 -0.270 1.00 95.00 316 TYR A N 1
ATOM 2496 C CA . TYR A 1 316 ? 8.079 15.679 -1.522 1.00 95.00 316 TYR A CA 1
ATOM 2497 C C . TYR A 1 316 ? 6.969 16.228 -2.422 1.00 95.00 316 TYR A C 1
ATOM 2499 O O . TYR A 1 316 ? 5.925 15.596 -2.584 1.00 95.00 316 TYR A O 1
ATOM 2507 N N . ASP A 1 317 ? 7.217 17.384 -3.040 1.00 93.62 317 ASP A N 1
ATOM 2508 C CA . ASP A 1 317 ? 6.303 18.024 -3.997 1.00 93.62 317 ASP A CA 1
ATOM 2509 C C . ASP A 1 317 ? 6.595 17.527 -5.420 1.00 93.62 317 ASP A C 1
ATOM 2511 O O . ASP A 1 317 ? 7.590 17.918 -6.044 1.00 93.62 317 ASP A O 1
ATOM 2515 N N . ALA A 1 318 ? 5.723 16.676 -5.963 1.00 92.69 318 ALA A N 1
ATOM 2516 C CA . ALA A 1 318 ? 5.894 16.089 -7.289 1.00 92.69 318 ALA A CA 1
ATOM 2517 C C . ALA A 1 318 ? 5.793 17.118 -8.428 1.00 92.69 318 ALA A C 1
ATOM 2519 O O . ALA A 1 318 ? 6.323 16.872 -9.514 1.00 92.69 318 ALA A O 1
ATOM 2520 N N . SER A 1 319 ? 5.147 18.271 -8.211 1.00 91.12 319 SER A N 1
ATOM 2521 C CA . SER A 1 319 ? 5.092 19.356 -9.204 1.00 91.12 319 SER A CA 1
ATOM 2522 C C . SER A 1 319 ? 6.392 20.155 -9.262 1.00 91.12 319 SER A C 1
ATOM 2524 O O . SER A 1 319 ? 6.782 20.639 -10.325 1.00 91.12 319 SER A O 1
ATOM 2526 N N . LYS A 1 320 ? 7.104 20.243 -8.133 1.00 92.19 320 LYS A N 1
ATOM 2527 C CA . LYS A 1 320 ? 8.406 20.910 -8.009 1.00 92.19 320 LYS A CA 1
ATOM 2528 C C . LYS A 1 320 ? 9.557 19.917 -8.155 1.00 92.19 320 LYS A C 1
ATOM 2530 O O . LYS A 1 320 ? 10.575 20.046 -7.478 1.00 92.19 320 LYS A O 1
ATOM 2535 N N . ASN A 1 321 ? 9.401 18.934 -9.043 1.00 92.38 321 ASN A N 1
ATOM 2536 C CA . ASN A 1 321 ? 10.417 17.923 -9.331 1.00 92.38 321 ASN A CA 1
ATOM 2537 C C . ASN A 1 321 ? 10.869 17.142 -8.079 1.00 92.38 321 ASN A C 1
ATOM 2539 O O . ASN A 1 321 ? 12.061 16.909 -7.887 1.00 92.38 321 ASN A O 1
ATOM 2543 N N . TYR A 1 322 ? 9.913 16.788 -7.215 1.00 94.69 322 TYR A N 1
ATOM 2544 C CA . TYR A 1 322 ? 10.131 16.105 -5.935 1.00 94.69 322 TYR A CA 1
ATOM 2545 C C . TYR A 1 322 ? 11.079 16.855 -5.000 1.00 94.69 322 TYR A C 1
ATOM 2547 O O . TYR A 1 322 ? 11.856 16.252 -4.262 1.00 94.69 322 TYR A O 1
ATOM 2555 N N . LYS A 1 323 ? 11.027 18.191 -5.004 1.00 93.94 323 LYS A N 1
ATOM 2556 C CA . LYS A 1 323 ? 11.726 18.981 -3.992 1.00 93.94 323 LYS A CA 1
ATOM 2557 C C . LYS A 1 323 ? 11.151 18.643 -2.613 1.00 93.94 323 LYS A C 1
ATOM 2559 O O . LYS A 1 323 ? 9.931 18.616 -2.438 1.00 93.94 323 LYS A O 1
ATOM 2564 N N . LEU A 1 324 ? 12.037 18.409 -1.644 1.00 93.38 324 LEU A N 1
ATOM 2565 C CA . LEU A 1 324 ? 11.660 18.207 -0.247 1.00 93.38 324 LEU A CA 1
ATOM 2566 C C . LEU A 1 324 ? 10.891 19.436 0.252 1.00 93.38 324 LEU A C 1
ATOM 2568 O O . LEU A 1 324 ? 11.412 20.554 0.221 1.00 93.38 324 LEU A O 1
ATOM 2572 N N . SER A 1 325 ? 9.650 19.220 0.678 1.00 90.62 325 SER A N 1
ATOM 2573 C CA . SER A 1 325 ? 8.774 20.260 1.214 1.00 90.62 325 SER A CA 1
ATOM 2574 C C . SER A 1 325 ? 8.815 20.292 2.737 1.00 90.62 325 SER A C 1
ATOM 2576 O O . SER A 1 325 ? 8.907 21.373 3.315 1.00 90.62 325 SER A O 1
ATOM 2578 N N . GLN A 1 326 ? 8.777 19.122 3.379 1.00 89.06 326 GLN A N 1
ATOM 2579 C CA . GLN A 1 326 ? 8.765 18.998 4.834 1.00 89.06 326 GLN A CA 1
ATOM 2580 C C . GLN A 1 326 ? 9.428 17.694 5.285 1.00 89.06 326 GLN A C 1
ATOM 2582 O O . GLN A 1 326 ? 9.335 16.672 4.607 1.00 89.06 326 GLN A O 1
ATOM 2587 N N . THR A 1 327 ? 10.036 17.745 6.467 1.00 89.56 327 THR A N 1
ATOM 2588 C CA . THR A 1 327 ? 10.564 16.598 7.207 1.00 89.56 327 THR A CA 1
ATOM 2589 C C . THR A 1 327 ? 9.915 16.557 8.589 1.00 89.56 327 THR A C 1
ATOM 2591 O O . THR A 1 327 ? 9.758 17.593 9.234 1.00 89.56 327 THR A O 1
ATOM 2594 N N . ILE A 1 328 ? 9.515 15.367 9.030 1.00 86.12 328 ILE A N 1
ATOM 2595 C CA . ILE A 1 328 ? 8.898 15.088 10.329 1.00 86.12 328 ILE A CA 1
ATOM 2596 C C . ILE A 1 328 ? 9.840 14.129 11.065 1.00 86.12 328 ILE A C 1
ATOM 2598 O O . ILE A 1 328 ? 9.992 12.997 10.621 1.00 86.12 328 ILE A O 1
ATOM 2602 N N . GLN A 1 329 ? 10.493 14.584 12.138 1.00 77.75 329 GLN A N 1
ATOM 2603 C CA . GLN A 1 329 ? 11.530 13.821 12.864 1.00 77.75 329 GLN A CA 1
ATOM 2604 C C . GLN A 1 329 ? 11.144 13.464 14.311 1.00 77.75 329 GLN A C 1
ATOM 2606 O O . GLN A 1 329 ? 11.626 12.469 14.832 1.00 77.75 329 GLN A O 1
ATOM 2611 N N . ASP A 1 330 ? 10.242 14.223 14.946 1.00 69.12 330 ASP A N 1
ATOM 2612 C CA . ASP A 1 330 ? 10.074 14.143 16.409 1.00 69.12 330 ASP A CA 1
ATOM 2613 C C . ASP A 1 330 ? 8.888 13.289 16.881 1.00 69.12 330 ASP A C 1
ATOM 2615 O O . ASP A 1 330 ? 8.876 12.805 18.009 1.00 69.12 330 ASP A O 1
ATOM 2619 N N . VAL A 1 331 ? 7.851 13.151 16.051 1.00 69.19 331 VAL A N 1
ATOM 2620 C CA . VAL A 1 331 ? 6.564 12.549 16.460 1.00 69.19 331 VAL A CA 1
ATOM 2621 C C . VAL A 1 331 ? 6.386 11.141 15.890 1.00 69.19 331 VAL A C 1
ATOM 2623 O O . VAL A 1 331 ? 5.636 10.343 16.437 1.00 69.19 331 VAL A O 1
ATOM 2626 N N . ILE A 1 332 ? 7.039 10.845 14.763 1.00 78.56 332 ILE A N 1
ATOM 2627 C CA . ILE A 1 332 ? 6.790 9.649 13.954 1.00 78.56 332 ILE A CA 1
ATOM 2628 C C . ILE A 1 332 ? 8.125 9.114 13.435 1.00 78.56 332 ILE A C 1
ATOM 2630 O O . ILE A 1 332 ? 8.812 9.801 12.678 1.00 78.56 332 ILE A O 1
ATOM 2634 N N . CYS A 1 333 ? 8.468 7.884 13.815 1.00 79.69 333 CYS A N 1
ATOM 2635 C CA . CYS A 1 333 ? 9.798 7.305 13.643 1.00 79.69 333 CYS A CA 1
ATOM 2636 C C . CYS A 1 333 ? 9.767 5.772 13.608 1.00 79.69 333 CYS A C 1
ATOM 2638 O O . CYS A 1 333 ? 9.181 5.200 14.507 1.00 79.69 333 CYS A O 1
ATOM 2640 N N . LYS A 1 334 ? 10.407 5.070 12.658 1.00 78.88 334 LYS A N 1
ATOM 2641 C CA . LYS A 1 334 ? 10.214 3.607 12.466 1.00 78.88 334 LYS A CA 1
ATOM 2642 C C . LYS A 1 334 ? 8.760 3.286 12.089 1.00 78.88 334 LYS A C 1
ATOM 2644 O O . LYS A 1 334 ? 7.952 2.774 12.854 1.00 78.88 334 LYS A O 1
ATOM 2649 N N . VAL A 1 335 ? 8.395 3.736 10.895 1.00 84.81 335 VAL A N 1
ATOM 2650 C CA . VAL A 1 335 ? 7.033 3.624 10.368 1.00 84.81 335 VAL A CA 1
ATOM 2651 C C . VAL A 1 335 ? 6.794 2.221 9.830 1.00 84.81 335 VAL A C 1
ATOM 2653 O O . VAL A 1 335 ? 7.434 1.832 8.853 1.00 84.81 335 VAL A O 1
ATOM 2656 N N . ASP A 1 336 ? 5.834 1.518 10.423 1.00 81.88 336 ASP A N 1
ATOM 2657 C CA . ASP A 1 336 ? 5.417 0.183 9.992 1.00 81.88 336 ASP A CA 1
ATOM 2658 C C . ASP A 1 336 ? 4.458 0.277 8.798 1.00 81.88 336 ASP A C 1
ATOM 2660 O O . ASP A 1 336 ? 4.600 -0.429 7.801 1.00 81.88 336 ASP A O 1
ATOM 2664 N N . SER A 1 337 ? 3.511 1.217 8.860 1.00 86.31 337 SER A N 1
ATOM 2665 C CA . SER A 1 337 ? 2.542 1.471 7.794 1.00 86.31 337 SER A CA 1
ATOM 2666 C C . SER A 1 337 ? 2.194 2.955 7.709 1.00 86.31 337 SER A C 1
ATOM 2668 O O . SER A 1 337 ? 2.159 3.667 8.713 1.00 86.31 337 SER A O 1
ATOM 2670 N N . LEU A 1 338 ? 1.918 3.425 6.496 1.00 90.62 338 LEU A N 1
ATOM 2671 C CA . LEU A 1 338 ? 1.648 4.820 6.162 1.00 90.62 338 LEU A CA 1
ATOM 2672 C C . LEU A 1 338 ? 0.610 4.862 5.042 1.00 90.62 338 LEU A C 1
ATOM 2674 O O . LEU A 1 338 ? 0.761 4.145 4.056 1.00 90.62 338 LEU A O 1
ATOM 2678 N N . ALA A 1 339 ? -0.418 5.704 5.160 1.00 92.94 339 ALA A N 1
ATOM 2679 C CA . ALA A 1 339 ? -1.396 5.884 4.087 1.00 92.94 339 ALA A CA 1
ATOM 2680 C C . ALA A 1 339 ? -2.150 7.213 4.181 1.00 92.94 339 ALA A C 1
ATOM 2682 O O . ALA A 1 339 ? -2.502 7.683 5.266 1.00 92.94 339 ALA A O 1
ATOM 2683 N N . TRP A 1 340 ? -2.476 7.766 3.016 1.00 94.81 340 TRP A N 1
ATOM 2684 C CA . TRP A 1 340 ? -3.425 8.863 2.885 1.00 94.81 340 TRP A CA 1
ATOM 2685 C C . TRP A 1 340 ? -4.859 8.350 3.010 1.00 94.81 340 TRP A C 1
ATOM 2687 O O . TRP A 1 340 ? -5.205 7.304 2.462 1.00 94.81 340 TRP A O 1
ATOM 2697 N N . SER A 1 341 ? -5.699 9.120 3.693 1.00 95.31 341 SER A N 1
ATOM 2698 C CA . SER A 1 341 ? -7.151 8.942 3.625 1.00 95.31 341 SER A CA 1
ATOM 2699 C C . SER A 1 341 ? -7.648 9.137 2.181 1.00 95.31 341 SER A C 1
ATOM 2701 O O . SER A 1 341 ? -7.162 10.045 1.495 1.00 95.31 341 SER A O 1
ATOM 2703 N N . PRO A 1 342 ? -8.636 8.354 1.710 1.00 94.44 342 PRO A N 1
ATOM 2704 C CA . PRO A 1 342 ? -9.182 8.488 0.354 1.00 94.44 342 PRO A CA 1
ATOM 2705 C C . PRO A 1 342 ? -9.748 9.873 0.010 1.00 94.44 342 PRO A C 1
ATOM 2707 O O . PRO A 1 342 ? -9.758 10.268 -1.152 1.00 94.44 342 PRO A O 1
ATOM 2710 N N . ASN A 1 343 ? -10.191 10.645 1.005 1.00 93.75 343 ASN A N 1
ATOM 2711 C CA . ASN A 1 343 ? -10.650 12.023 0.817 1.00 93.75 343 ASN A CA 1
ATOM 2712 C C . ASN A 1 343 ? -9.510 13.068 0.790 1.00 93.75 343 ASN A C 1
ATOM 2714 O O . ASN A 1 343 ? -9.782 14.253 0.590 1.00 93.75 343 ASN A O 1
ATOM 2718 N N . GLY A 1 344 ? -8.259 12.652 1.020 1.00 92.31 344 GLY A N 1
ATOM 2719 C CA . GLY A 1 344 ? -7.056 13.485 0.967 1.00 92.31 344 GLY A CA 1
ATOM 2720 C C . GLY A 1 344 ? -6.864 14.445 2.144 1.00 92.31 344 GLY A C 1
ATOM 2721 O O . GLY A 1 344 ? -5.935 15.249 2.118 1.00 92.31 344 GLY A O 1
ATOM 2722 N N . LYS A 1 345 ? -7.718 14.397 3.172 1.00 92.38 345 LYS A N 1
ATOM 2723 C CA . LYS A 1 345 ? -7.695 15.355 4.296 1.00 92.38 345 LYS A CA 1
ATOM 2724 C C . LYS A 1 345 ? -6.841 14.901 5.472 1.00 92.38 345 LYS A C 1
ATOM 2726 O O . LYS A 1 345 ? -6.573 15.692 6.371 1.00 92.38 345 LYS A O 1
ATOM 2731 N N . GLN A 1 346 ? -6.465 13.631 5.507 1.00 94.06 346 GLN A N 1
ATOM 2732 C CA . GLN A 1 346 ? -5.735 13.024 6.615 1.00 94.06 346 GLN A CA 1
ATOM 2733 C C . GLN A 1 346 ? -4.666 12.046 6.131 1.00 94.06 346 GLN A C 1
ATOM 2735 O O . GLN A 1 346 ? -4.801 11.441 5.063 1.00 94.06 346 GLN A O 1
ATOM 2740 N N . ILE A 1 347 ? -3.644 11.860 6.961 1.00 92.88 347 ILE A N 1
ATOM 2741 C CA . ILE A 1 347 ? -2.613 10.828 6.840 1.00 92.88 347 ILE A CA 1
ATOM 2742 C C . ILE A 1 347 ? -2.666 9.983 8.108 1.00 92.88 347 ILE A C 1
ATOM 2744 O O . ILE A 1 347 ? -2.685 10.533 9.206 1.00 92.88 347 ILE A O 1
ATOM 2748 N N . ALA A 1 348 ? -2.677 8.664 7.970 1.00 92.62 348 ALA A N 1
ATOM 2749 C CA . ALA A 1 348 ? -2.510 7.749 9.091 1.00 92.62 348 ALA A CA 1
ATOM 2750 C C . ALA A 1 348 ? -1.115 7.127 9.058 1.00 92.62 348 ALA A C 1
ATOM 2752 O O . ALA A 1 348 ? -0.579 6.842 7.982 1.00 92.62 348 ALA A O 1
ATOM 2753 N N . VAL A 1 349 ? -0.546 6.915 10.241 1.00 91.31 349 VAL A N 1
ATOM 2754 C CA . VAL A 1 349 ? 0.752 6.267 10.427 1.00 91.31 349 VAL A CA 1
ATOM 2755 C C . VAL A 1 349 ? 0.670 5.297 11.588 1.00 91.31 349 VAL A C 1
ATOM 2757 O O . VAL A 1 349 ? 0.200 5.680 12.656 1.00 91.31 349 VAL A O 1
ATOM 2760 N N . ILE A 1 350 ? 1.160 4.075 11.395 1.00 87.62 350 ILE A N 1
ATOM 2761 C CA . ILE A 1 350 ? 1.453 3.157 12.498 1.00 87.62 350 ILE A CA 1
ATOM 2762 C C . ILE A 1 350 ? 2.953 3.164 12.762 1.00 87.62 350 ILE A C 1
ATOM 2764 O O . ILE A 1 350 ? 3.767 3.110 11.834 1.00 87.62 350 ILE A O 1
ATOM 2768 N N . ASN A 1 351 ? 3.294 3.315 14.037 1.00 85.62 351 ASN A N 1
ATOM 2769 C CA . ASN A 1 351 ? 4.638 3.611 14.479 1.00 85.62 351 ASN A CA 1
ATOM 2770 C C . ASN A 1 351 ? 4.909 3.078 15.886 1.00 85.62 351 ASN A C 1
ATOM 2772 O O . ASN A 1 351 ? 4.268 3.549 16.825 1.00 85.62 351 ASN A O 1
ATOM 2776 N N . ASP A 1 352 ? 5.819 2.112 16.039 1.00 80.00 352 ASP A N 1
ATOM 2777 C CA . ASP A 1 352 ? 6.105 1.467 17.335 1.00 80.00 352 ASP A CA 1
ATOM 2778 C C . ASP A 1 352 ? 4.812 1.069 18.076 1.00 80.00 352 ASP A C 1
ATOM 2780 O O . ASP A 1 352 ? 4.619 1.345 19.260 1.00 80.00 352 ASP A O 1
ATOM 2784 N N . GLY A 1 353 ? 3.873 0.496 17.321 1.00 80.19 353 GLY A N 1
ATOM 2785 C CA . GLY A 1 353 ? 2.553 0.081 17.789 1.00 80.19 353 GLY A CA 1
ATOM 2786 C C . GLY A 1 353 ? 1.565 1.190 18.138 1.00 80.19 353 GLY A C 1
ATOM 2787 O O . GLY A 1 353 ? 0.524 0.935 18.736 1.00 80.19 353 GLY A O 1
ATOM 2788 N N . HIS A 1 354 ? 1.825 2.424 17.727 1.00 85.19 354 HIS A N 1
ATOM 2789 C CA . HIS A 1 354 ? 0.906 3.540 17.912 1.00 85.19 354 HIS A CA 1
ATOM 2790 C C . HIS A 1 354 ? 0.303 3.990 16.588 1.00 85.19 354 HIS A C 1
ATOM 2792 O O . HIS A 1 354 ? 1.026 4.206 15.617 1.00 85.19 354 HIS A O 1
ATOM 2798 N N . LEU A 1 355 ? -1.016 4.202 16.561 1.00 88.56 355 LEU A N 1
ATOM 2799 C CA . LEU A 1 355 ? -1.690 4.841 15.430 1.00 88.56 355 LEU A CA 1
ATOM 2800 C C . LEU A 1 355 ? -1.732 6.357 15.624 1.00 88.56 355 LEU A C 1
ATOM 2802 O O . LEU A 1 355 ? -2.327 6.861 16.580 1.00 88.56 355 LEU A O 1
ATOM 2806 N N . TRP A 1 356 ? -1.171 7.076 14.660 1.00 91.00 356 TRP A N 1
ATOM 2807 C CA . TRP A 1 356 ? -1.180 8.528 14.556 1.00 91.00 356 TRP A CA 1
ATOM 2808 C C . TRP A 1 356 ? -2.032 8.967 13.371 1.00 91.00 356 TRP A C 1
ATOM 2810 O O . TRP A 1 356 ? -1.914 8.412 12.280 1.00 91.00 356 TRP A O 1
ATOM 2820 N N . ILE A 1 357 ? -2.857 9.996 13.563 1.00 92.25 357 ILE A N 1
ATOM 2821 C CA . ILE A 1 357 ? -3.615 10.645 12.489 1.00 92.25 357 ILE A CA 1
ATOM 2822 C C . ILE A 1 357 ? -3.167 12.099 12.379 1.00 92.25 357 ILE A C 1
ATOM 2824 O O . ILE A 1 357 ? -3.273 12.873 13.331 1.00 92.25 357 ILE A O 1
ATOM 2828 N N . GLY A 1 358 ? -2.657 12.455 11.206 1.00 91.00 358 GLY A N 1
ATOM 2829 C CA . GLY A 1 358 ? -2.274 13.800 10.811 1.00 91.00 358 GLY A CA 1
ATOM 2830 C C . GLY A 1 358 ? -3.396 14.442 10.013 1.00 91.00 358 GLY A C 1
ATOM 2831 O O . GLY A 1 358 ? -3.735 13.950 8.939 1.00 91.00 358 GLY A O 1
ATOM 2832 N N . THR A 1 359 ? -3.979 15.531 10.510 1.00 90.88 359 THR A N 1
ATOM 2833 C CA . THR A 1 359 ? -5.008 16.288 9.781 1.00 90.88 359 THR A CA 1
ATOM 2834 C C . THR A 1 359 ? -4.360 17.362 8.931 1.00 90.88 359 THR A C 1
ATOM 2836 O O . THR A 1 359 ? -3.587 18.177 9.432 1.00 90.88 359 THR A O 1
ATOM 2839 N N . ILE A 1 360 ? -4.697 17.369 7.648 1.00 88.94 360 ILE A N 1
ATOM 2840 C CA . ILE A 1 360 ? -4.138 18.285 6.667 1.00 88.94 360 ILE A CA 1
ATOM 2841 C C . ILE A 1 360 ? -5.009 19.525 6.592 1.00 88.94 360 ILE A C 1
ATOM 2843 O O . ILE A 1 360 ? -6.199 19.462 6.280 1.00 88.94 360 ILE A O 1
ATOM 2847 N N . THR A 1 361 ? -4.389 20.673 6.818 1.00 81.62 361 THR A N 1
ATOM 2848 C CA . THR A 1 361 ? -4.970 21.974 6.506 1.00 81.62 361 THR A CA 1
ATOM 2849 C C . THR A 1 361 ? -4.273 22.532 5.276 1.00 81.62 361 THR A C 1
ATOM 2851 O O . THR A 1 361 ? -3.073 22.807 5.288 1.00 81.62 361 THR A O 1
ATOM 2854 N N . ILE A 1 362 ? -5.038 22.682 4.195 1.00 64.19 362 ILE A N 1
ATOM 2855 C CA . ILE A 1 362 ? -4.590 23.442 3.030 1.00 64.19 362 ILE A CA 1
ATOM 2856 C C . ILE A 1 362 ? -4.749 24.927 3.399 1.00 64.19 362 ILE A C 1
ATOM 2858 O O . ILE A 1 362 ? -5.828 25.290 3.880 1.00 64.19 362 ILE A O 1
ATOM 2862 N N . PRO A 1 363 ? -3.690 25.748 3.281 1.00 54.69 363 PRO A N 1
ATOM 2863 C CA . PRO A 1 363 ? -3.740 27.166 3.629 1.00 54.69 363 PRO A CA 1
ATOM 2864 C C . PRO A 1 363 ? -4.709 27.989 2.775 1.00 54.69 363 PRO A C 1
ATOM 2866 O O . PRO A 1 363 ? -5.000 27.588 1.624 1.00 54.69 363 PRO A O 1
#

Nearest PDB structures (foldseek):
  4j0w-assembly1_A  TM=7.258E-01  e=1.702E-14  Homo sapiens
  7u20-assembly1_B  TM=7.179E-01  e=6.289E-10  Homo sapiens
  6n01-assembly4_D  TM=6.381E-01  e=1.151E-08  Citrobacter koseri ATCC BAA-895
  6cmk-assembly1_B  TM=6.240E-01  e=3.141E-08  Citrobacter koseri ATCC BAA-895
  8urq-assembly1_C  TM=6.221E-01  e=1.233E-05  Saccharomyces cerevisiae S288C

Solvent-accessible surface area (backbone atoms only — not comparable to full-atom values): 20369 Å² total; per-residue (Å²): 142,83,88,80,84,86,80,84,80,84,81,81,83,85,73,80,81,74,74,75,74,70,71,78,76,85,58,85,40,67,52,77,42,80,73,49,69,86,44,43,70,40,57,29,54,29,55,84,46,52,34,38,39,35,40,31,68,93,78,40,32,41,37,33,29,33,63,87,80,65,41,75,78,45,76,31,75,51,92,78,78,95,64,97,77,66,95,61,99,74,68,65,46,26,49,22,45,28,67,86,51,58,31,32,37,36,27,55,92,16,26,38,37,34,23,34,62,86,77,49,46,78,76,48,73,48,70,56,76,34,89,91,40,75,84,53,42,39,31,41,35,46,42,56,31,73,76,73,45,37,33,38,35,33,26,42,74,34,36,38,38,34,27,33,63,85,79,67,42,77,76,43,78,31,74,52,45,83,91,60,98,65,88,52,70,59,80,55,62,34,67,26,58,80,59,56,39,36,38,34,64,32,78,88,77,77,72,92,80,73,65,96,84,62,95,74,70,92,45,64,29,23,34,39,38,25,37,82,88,55,47,74,57,46,77,48,60,52,72,44,76,40,55,60,81,32,66,55,23,52,29,47,21,57,79,52,44,35,35,36,39,11,20,62,50,15,29,35,39,33,35,54,44,99,79,32,41,58,49,77,43,83,72,43,72,52,37,18,32,49,42,37,43,31,63,84,45,44,38,40,35,33,32,30,43,73,46,89,91,60,22,28,35,39,35,21,32,51,84,62,78,46,40,80,67,49,77,42,57,87,89,50,44,33,66,73,28,63,46,58,30,66,80,56,48,35,36,41,35,31,32,87,25,25,39,34,41,27,42,51,47,83,130

Radius of gyration: 25.18 Å; Cα contacts (8 Å, |Δi|>4): 886; chains: 1; bounding box: 62×116×46 Å

Mean predicted aligned error: 10.34 Å